Protein AF-A0A1Y1QAF4-F1 (afdb_monomer_lite)

Sequence (207 aa):
MPDVWELQYGLNPLDAADAAADKDGDGYSNQQEYMARSDPNDPASKPAPLRLGSNLGGISDWSTQRPFTNLFKQSRPWLTQCDNSRDSDCNGRWETNENAKLDLDADGWVKSLPAPAEPGYSIAGTVLDVPKNFPSGRYLLLYEGEGTLQYKLGAQKLSAESTAGRDVLDIDVNRGLIHIQITATDPNKSGNYLRNLRLIREADEAT

Organism: NCBI:txid525917

pLDDT: mean 89.1, std 8.11, range [54.69, 97.31]

Radius of gyration: 25.24 Å; chains: 1; bounding box: 73×37×46 Å

Structure (mmCIF, N/CA/C/O backbone):
data_AF-A0A1Y1QAF4-F1
#
_entry.id   AF-A0A1Y1QAF4-F1
#
loop_
_atom_site.group_PDB
_atom_site.id
_atom_site.type_symbol
_atom_site.label_atom_id
_atom_site.label_alt_id
_atom_site.label_comp_id
_atom_site.label_asym_id
_atom_site.label_entity_id
_atom_site.label_seq_id
_atom_site.pdbx_PDB_ins_code
_atom_site.Cartn_x
_atom_site.Cartn_y
_atom_site.Cartn_z
_atom_site.occupancy
_atom_site.B_iso_or_equiv
_atom_site.auth_seq_id
_atom_site.auth_comp_id
_atom_site.auth_asym_id
_atom_site.auth_atom_id
_atom_site.pdbx_PDB_model_num
ATOM 1 N N . MET A 1 1 ? 42.940 -11.038 -20.044 1.00 85.38 1 MET A N 1
ATOM 2 C CA . MET A 1 1 ? 42.778 -9.760 -19.306 1.00 85.38 1 MET A CA 1
ATOM 3 C C . MET A 1 1 ? 44.064 -8.966 -19.566 1.00 85.38 1 MET A C 1
ATOM 5 O O . MET A 1 1 ? 44.730 -9.324 -20.529 1.00 85.38 1 MET A O 1
ATOM 9 N N . PRO A 1 2 ? 44.413 -7.851 -18.899 1.00 89.50 2 PRO A N 1
ATOM 10 C CA . PRO A 1 2 ? 45.756 -7.289 -19.056 1.00 89.50 2 PRO A CA 1
ATOM 11 C C . PRO A 1 2 ? 46.797 -8.153 -18.341 1.00 89.50 2 PRO A C 1
ATOM 13 O O . PRO A 1 2 ? 46.583 -8.496 -17.179 1.00 89.50 2 PRO A O 1
ATOM 16 N N . ASP A 1 3 ? 47.958 -8.366 -18.959 1.00 89.06 3 ASP A N 1
ATOM 17 C CA . ASP A 1 3 ? 49.062 -9.155 -18.389 1.00 89.06 3 ASP A CA 1
ATOM 18 C C . ASP A 1 3 ? 49.447 -8.697 -16.975 1.00 89.06 3 ASP A C 1
ATOM 20 O O . ASP A 1 3 ? 49.771 -9.498 -16.104 1.00 89.06 3 ASP A O 1
ATOM 24 N N . VAL A 1 4 ? 49.393 -7.386 -16.720 1.00 91.50 4 VAL A N 1
ATOM 25 C CA . VAL A 1 4 ? 49.731 -6.798 -15.414 1.00 91.50 4 VAL A CA 1
ATOM 26 C C . VAL A 1 4 ? 48.753 -7.246 -14.325 1.00 91.50 4 VAL A C 1
ATOM 28 O O . VAL A 1 4 ? 49.164 -7.489 -13.194 1.00 91.50 4 VAL A O 1
ATOM 31 N N . TRP A 1 5 ? 47.470 -7.373 -14.669 1.00 88.88 5 TRP A N 1
ATOM 32 C CA . TRP A 1 5 ? 46.447 -7.898 -13.767 1.00 88.88 5 TRP A CA 1
ATOM 33 C C . TRP A 1 5 ? 46.656 -9.393 -13.540 1.00 88.88 5 TRP A C 1
ATOM 35 O O . TRP A 1 5 ? 46.671 -9.851 -12.403 1.00 88.88 5 TRP A O 1
ATOM 45 N N . GLU A 1 6 ? 46.893 -10.144 -14.614 1.00 90.94 6 GLU A N 1
ATOM 46 C CA . GLU A 1 6 ? 47.125 -11.584 -14.523 1.00 90.94 6 GLU A CA 1
ATOM 47 C C . GLU A 1 6 ? 48.338 -11.901 -13.635 1.00 90.94 6 GLU A C 1
ATOM 49 O O . GLU A 1 6 ? 48.229 -12.696 -12.706 1.00 90.94 6 GLU A O 1
ATOM 54 N N . LEU A 1 7 ? 49.456 -11.187 -13.803 1.00 91.19 7 LEU A N 1
ATOM 55 C CA . LEU A 1 7 ? 50.636 -11.329 -12.943 1.00 91.19 7 LEU A CA 1
ATOM 56 C C . LEU A 1 7 ? 50.376 -10.930 -11.485 1.00 91.19 7 LEU A C 1
ATOM 58 O O . LEU A 1 7 ? 50.886 -11.588 -10.578 1.00 91.19 7 LEU A O 1
ATOM 62 N N . GLN A 1 8 ? 49.597 -9.871 -11.245 1.00 91.62 8 GLN A N 1
ATOM 63 C CA . GLN A 1 8 ? 49.281 -9.401 -9.893 1.00 91.62 8 GLN A CA 1
ATOM 64 C C . GLN A 1 8 ? 48.517 -10.456 -9.085 1.00 91.62 8 GLN A C 1
ATOM 66 O O . GLN A 1 8 ? 48.789 -10.626 -7.897 1.00 91.62 8 GLN A O 1
ATOM 71 N N . TYR A 1 9 ? 47.597 -11.174 -9.728 1.00 90.25 9 TYR A N 1
ATOM 72 C CA . TYR A 1 9 ? 46.753 -12.171 -9.073 1.00 90.25 9 TYR A CA 1
ATOM 73 C C . TYR A 1 9 ? 47.224 -13.612 -9.300 1.00 90.25 9 TYR A C 1
ATOM 75 O O . TYR A 1 9 ? 46.538 -14.553 -8.906 1.00 90.25 9 TYR A O 1
ATOM 83 N N . GLY A 1 10 ? 48.409 -13.812 -9.884 1.00 90.12 10 GLY A N 1
ATOM 84 C CA . GLY A 1 10 ? 48.996 -15.136 -10.107 1.00 90.12 10 GLY A CA 1
ATOM 85 C C . GLY A 1 10 ? 48.227 -15.986 -11.124 1.00 90.12 10 GLY A C 1
ATOM 86 O O . GLY A 1 10 ? 48.121 -17.200 -10.949 1.00 90.12 10 GLY A O 1
ATOM 87 N N . LEU A 1 11 ? 47.623 -15.340 -12.116 1.00 91.06 11 LEU A N 1
ATOM 88 C CA . LEU A 1 11 ? 47.102 -15.925 -13.351 1.00 91.06 11 LEU A CA 1
ATOM 89 C C . LEU A 1 11 ? 48.229 -15.984 -14.401 1.00 91.06 11 LEU A C 1
ATOM 91 O O . LEU A 1 11 ? 49.325 -15.460 -14.182 1.00 91.06 11 LEU A O 1
ATOM 95 N N . ASN A 1 12 ? 47.993 -16.655 -15.523 1.00 90.19 12 ASN A N 1
ATOM 96 C CA . ASN A 1 12 ? 48.972 -16.882 -16.576 1.00 90.19 12 ASN A CA 1
ATOM 97 C C . ASN A 1 12 ? 48.685 -15.993 -17.804 1.00 90.19 12 ASN A C 1
ATOM 99 O O . ASN A 1 12 ? 47.823 -16.333 -18.610 1.00 90.19 12 ASN A O 1
ATOM 103 N N . PRO A 1 13 ? 49.488 -14.940 -18.055 1.00 89.75 13 PRO A N 1
ATOM 104 C CA . PRO A 1 13 ? 49.297 -14.064 -19.217 1.00 89.75 13 PRO A CA 1
ATOM 105 C C . PRO A 1 13 ? 49.418 -14.755 -20.582 1.00 89.75 13 PRO A C 1
ATOM 107 O O . PRO A 1 13 ? 49.021 -14.207 -21.608 1.00 89.75 13 PRO A O 1
ATOM 110 N N . LEU 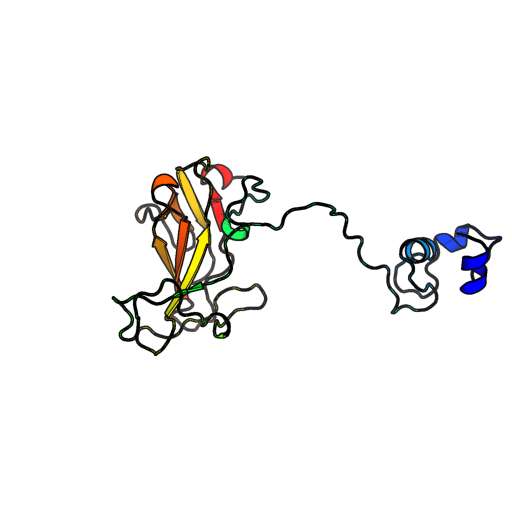A 1 14 ? 50.010 -15.954 -20.625 1.00 91.12 14 LEU A N 1
ATOM 111 C CA . LEU A 1 14 ? 50.147 -16.749 -21.846 1.00 91.12 14 LEU A CA 1
ATOM 112 C C . LEU A 1 14 ? 48.987 -17.732 -22.056 1.00 91.12 14 LEU A C 1
ATOM 114 O O . LEU A 1 14 ? 48.965 -18.418 -23.079 1.00 91.12 14 LEU A O 1
ATOM 118 N N . ASP A 1 15 ? 48.044 -17.819 -21.117 1.00 89.69 15 ASP A N 1
ATOM 119 C CA . ASP A 1 15 ? 46.900 -18.725 -21.178 1.00 89.69 15 ASP A CA 1
ATOM 120 C C . ASP A 1 15 ? 45.580 -17.965 -21.053 1.00 89.69 15 ASP A C 1
ATOM 122 O O . ASP A 1 15 ? 45.010 -17.826 -19.981 1.00 89.69 15 ASP A O 1
ATOM 126 N N . ALA A 1 16 ? 45.038 -17.542 -22.193 1.00 85.56 16 ALA A N 1
ATOM 127 C CA . ALA A 1 16 ? 43.769 -16.822 -22.233 1.00 85.56 16 ALA A CA 1
ATOM 128 C C . ALA A 1 16 ? 42.558 -17.629 -21.715 1.00 85.56 16 ALA A C 1
ATOM 130 O O . ALA A 1 16 ? 41.488 -17.044 -21.528 1.00 85.56 16 ALA A O 1
ATOM 131 N N . ALA A 1 17 ? 42.675 -18.952 -21.529 1.00 89.31 17 ALA A N 1
ATOM 132 C CA . ALA A 1 17 ? 41.584 -19.771 -21.007 1.00 89.31 17 ALA A CA 1
ATOM 133 C C . ALA A 1 17 ? 41.380 -19.577 -19.498 1.00 89.31 17 ALA A C 1
ATOM 135 O O . ALA A 1 17 ? 40.269 -19.789 -19.007 1.00 89.31 17 ALA A O 1
ATOM 136 N N . ASP A 1 18 ? 42.406 -19.125 -18.771 1.00 89.31 18 ASP A N 1
ATOM 137 C CA . ASP A 1 18 ? 42.306 -18.866 -17.336 1.00 89.31 18 ASP A CA 1
ATOM 138 C C . ASP A 1 18 ? 41.334 -17.720 -17.008 1.00 89.31 18 ASP A C 1
ATOM 140 O O . ASP A 1 18 ? 40.721 -17.718 -15.947 1.00 89.31 18 ASP A O 1
ATOM 144 N N . ALA A 1 19 ? 41.066 -16.821 -17.957 1.00 89.75 19 ALA A N 1
ATOM 145 C CA . ALA A 1 19 ? 40.061 -15.770 -17.851 1.00 89.75 19 ALA A CA 1
ATOM 146 C C . ALA A 1 19 ? 38.648 -16.315 -17.576 1.00 89.75 19 ALA A C 1
ATOM 148 O O . ALA A 1 19 ? 37.829 -15.656 -16.926 1.00 89.75 19 ALA A O 1
ATOM 149 N N . ALA A 1 20 ? 38.360 -17.516 -18.081 1.00 93.19 20 ALA A N 1
ATOM 150 C CA . ALA A 1 20 ? 37.096 -18.212 -17.876 1.00 93.19 20 ALA A CA 1
ATOM 151 C C . ALA A 1 20 ? 37.116 -19.148 -16.655 1.00 93.19 20 ALA A C 1
ATOM 153 O O . ALA A 1 20 ? 36.065 -19.674 -16.293 1.00 93.19 20 ALA A O 1
ATOM 154 N N . ALA A 1 21 ? 38.279 -19.367 -16.035 1.00 93.88 21 ALA A N 1
ATOM 155 C CA . ALA A 1 21 ? 38.384 -20.148 -14.813 1.00 93.88 21 ALA A CA 1
ATOM 156 C C . ALA A 1 21 ? 37.884 -19.346 -13.605 1.00 93.88 21 ALA A C 1
ATOM 158 O O . ALA A 1 21 ? 37.962 -18.118 -13.584 1.00 93.88 21 ALA A O 1
ATOM 159 N N . ASP A 1 22 ? 37.390 -20.077 -12.615 1.00 93.25 22 ASP A N 1
ATOM 160 C CA . ASP A 1 22 ? 37.039 -19.594 -11.283 1.00 93.25 22 ASP A CA 1
ATOM 161 C C . ASP A 1 22 ? 38.163 -20.049 -10.348 1.00 93.25 22 ASP A C 1
ATOM 163 O O . ASP A 1 22 ? 38.345 -21.251 -10.118 1.00 93.25 22 ASP A O 1
ATOM 167 N N . LYS A 1 23 ? 39.020 -19.108 -9.951 1.00 92.25 23 LYS A N 1
ATOM 168 C CA . LYS A 1 23 ? 40.276 -19.431 -9.275 1.00 92.25 23 LYS A CA 1
ATOM 169 C C . LYS A 1 23 ? 40.083 -19.698 -7.787 1.00 92.25 23 LYS A C 1
ATOM 171 O O . LYS A 1 23 ? 40.746 -20.590 -7.250 1.00 92.25 23 LYS A O 1
ATOM 176 N N . ASP A 1 24 ? 39.226 -18.934 -7.128 1.00 93.25 24 ASP A N 1
ATOM 177 C CA . ASP A 1 24 ? 38.975 -19.029 -5.693 1.00 93.25 24 ASP A CA 1
ATOM 178 C C . ASP A 1 24 ? 37.720 -19.854 -5.348 1.00 93.25 24 ASP A C 1
ATOM 180 O O . ASP A 1 24 ? 37.506 -20.199 -4.181 1.00 93.25 24 ASP A O 1
ATOM 184 N N . GLY A 1 25 ? 36.964 -20.280 -6.364 1.00 93.31 25 GLY A N 1
ATOM 185 C CA . GLY A 1 25 ? 35.838 -21.198 -6.253 1.00 93.31 25 GLY A CA 1
ATOM 186 C C . GLY A 1 25 ? 34.552 -20.525 -5.782 1.00 93.31 25 GLY A C 1
ATOM 187 O O . GLY A 1 25 ? 33.692 -21.199 -5.202 1.00 93.31 25 GLY A O 1
ATOM 188 N N . ASP A 1 26 ? 34.428 -19.210 -5.952 1.00 90.94 26 ASP A N 1
ATOM 189 C CA . ASP A 1 26 ? 33.303 -18.427 -5.450 1.00 90.94 26 ASP A CA 1
ATOM 190 C C . ASP A 1 26 ? 32.110 -18.345 -6.425 1.00 90.94 26 ASP A C 1
ATOM 192 O O . ASP A 1 26 ? 31.027 -17.863 -6.049 1.00 90.94 26 ASP A O 1
ATOM 196 N N . GLY A 1 27 ? 32.286 -18.898 -7.630 1.00 92.25 27 GLY A N 1
ATOM 197 C CA . GLY A 1 27 ? 31.310 -18.975 -8.708 1.00 92.25 27 GLY A CA 1
ATOM 198 C C . GLY A 1 27 ? 31.456 -17.902 -9.791 1.00 92.25 27 GLY A C 1
ATOM 199 O O . GLY A 1 27 ? 30.641 -17.907 -10.722 1.00 92.25 27 GLY A O 1
ATOM 200 N N . TYR A 1 28 ? 32.438 -17.001 -9.701 1.00 92.25 28 TYR A N 1
ATOM 201 C CA . TYR A 1 28 ? 32.732 -15.988 -10.716 1.00 92.25 28 TYR A CA 1
ATOM 202 C C . TYR A 1 28 ? 34.026 -16.309 -11.471 1.00 92.25 28 TYR A C 1
ATOM 204 O O . TYR A 1 28 ? 34.966 -16.884 -10.941 1.00 92.25 28 TYR A O 1
ATOM 212 N N . SER A 1 29 ? 34.073 -15.968 -12.760 1.00 94.06 29 SER A N 1
ATOM 213 C CA . SER A 1 29 ? 35.298 -16.152 -13.539 1.00 94.06 29 SER A CA 1
ATOM 214 C C . SER A 1 29 ? 36.272 -14.994 -13.319 1.00 94.06 29 SER A C 1
ATOM 216 O O . SER A 1 29 ? 35.848 -13.841 -13.192 1.00 94.06 29 SER A O 1
ATOM 218 N N . ASN A 1 30 ? 37.573 -15.260 -13.442 1.00 92.31 30 ASN A N 1
ATOM 219 C CA . ASN A 1 30 ? 38.636 -14.254 -13.318 1.00 92.31 30 ASN A CA 1
ATOM 220 C C . ASN A 1 30 ? 38.382 -13.002 -14.191 1.00 92.31 30 ASN A C 1
ATOM 222 O O . ASN A 1 30 ? 38.694 -11.869 -13.814 1.00 92.31 30 ASN A O 1
ATOM 226 N N . GLN A 1 31 ? 37.773 -13.181 -15.371 1.00 91.75 31 GLN A N 1
ATOM 227 C CA . GLN A 1 31 ? 37.365 -12.085 -16.253 1.00 91.75 31 GLN A CA 1
ATOM 228 C C . GLN A 1 31 ? 36.228 -11.229 -15.677 1.00 91.75 31 GLN A C 1
ATOM 230 O O . GLN A 1 31 ? 36.262 -10.004 -15.823 1.00 91.75 31 GLN A O 1
ATOM 235 N N . GLN A 1 32 ? 35.210 -11.847 -15.075 1.00 90.69 32 GLN A N 1
ATOM 236 C CA . GLN A 1 32 ? 34.096 -11.128 -14.451 1.00 90.69 32 GLN A CA 1
ATOM 237 C C . GLN A 1 32 ? 34.598 -10.279 -13.283 1.00 90.69 32 GLN A C 1
ATOM 239 O O . GLN A 1 32 ? 34.195 -9.123 -13.137 1.00 90.69 32 GLN A O 1
ATOM 244 N N . GLU A 1 33 ? 35.539 -10.817 -12.521 1.00 91.50 33 GLU A N 1
ATOM 245 C CA . GLU A 1 33 ? 36.181 -10.135 -11.406 1.00 91.50 33 GLU A CA 1
ATOM 246 C C . GLU A 1 33 ? 37.086 -8.989 -11.853 1.00 91.50 33 GLU A C 1
ATOM 248 O O . GLU A 1 33 ? 36.990 -7.882 -11.320 1.00 91.50 33 GLU A O 1
ATOM 253 N N . TYR A 1 34 ? 37.859 -9.179 -12.928 1.00 90.25 34 TYR A N 1
ATOM 254 C CA . TYR A 1 34 ? 38.606 -8.093 -13.567 1.00 90.25 34 TYR A CA 1
ATOM 255 C C . TYR A 1 34 ? 37.685 -6.937 -13.998 1.00 90.25 34 TYR A C 1
ATOM 257 O O . TYR A 1 34 ? 37.982 -5.765 -13.751 1.00 90.25 34 TYR A O 1
ATOM 265 N N . MET A 1 35 ? 36.543 -7.250 -14.623 1.00 88.75 35 MET A N 1
ATOM 266 C CA . MET A 1 35 ? 35.561 -6.240 -15.041 1.00 88.75 35 MET A CA 1
ATOM 267 C C . MET A 1 35 ? 34.916 -5.523 -13.847 1.00 88.75 35 MET A C 1
ATOM 269 O O . MET A 1 35 ? 34.610 -4.332 -13.943 1.00 88.75 35 MET A O 1
ATOM 273 N N . ALA A 1 36 ? 34.722 -6.230 -12.733 1.00 87.12 36 ALA A N 1
ATOM 274 C CA . ALA A 1 36 ? 34.102 -5.710 -11.520 1.00 87.12 36 ALA A CA 1
ATOM 275 C C . ALA A 1 36 ? 35.092 -5.093 -10.516 1.00 87.12 36 ALA A C 1
ATOM 277 O O . ALA A 1 36 ? 34.651 -4.483 -9.541 1.00 87.12 36 ALA A O 1
ATOM 278 N N . ARG A 1 37 ? 36.405 -5.194 -10.774 1.00 87.94 37 ARG A N 1
ATOM 279 C CA . ARG A 1 37 ? 37.495 -4.812 -9.858 1.00 87.94 37 ARG A CA 1
ATOM 280 C C . ARG A 1 37 ? 37.425 -5.542 -8.509 1.00 87.94 37 ARG A C 1
ATOM 282 O O . ARG A 1 37 ? 37.699 -4.928 -7.477 1.00 87.94 37 ARG A O 1
ATOM 289 N N . SER A 1 38 ? 37.038 -6.814 -8.531 1.00 89.31 38 SER A N 1
ATOM 290 C CA . SER A 1 38 ? 37.108 -7.715 -7.376 1.00 89.31 38 SER A CA 1
ATOM 291 C C . SER A 1 38 ? 38.387 -8.566 -7.411 1.00 89.31 38 SER A C 1
ATOM 293 O O . SER A 1 38 ? 39.192 -8.416 -8.334 1.00 89.31 38 SER A O 1
ATOM 295 N N . ASP A 1 39 ? 38.639 -9.350 -6.359 1.00 92.38 39 ASP A N 1
ATOM 296 C CA . ASP A 1 39 ? 39.906 -10.068 -6.156 1.00 92.38 39 ASP A CA 1
ATOM 297 C C . ASP A 1 39 ? 39.747 -11.566 -6.469 1.00 92.38 39 ASP A C 1
ATOM 299 O O . ASP A 1 39 ? 39.205 -12.264 -5.618 1.00 92.38 39 ASP A O 1
ATOM 303 N N . PRO A 1 40 ? 40.304 -12.071 -7.590 1.00 93.06 40 PRO A N 1
ATOM 304 C CA . PRO A 1 40 ? 40.189 -13.477 -8.005 1.00 93.06 40 PRO A CA 1
ATOM 305 C C . PRO A 1 40 ? 40.940 -14.491 -7.129 1.00 93.06 40 PRO A C 1
ATOM 307 O O . PRO A 1 40 ? 41.078 -15.660 -7.491 1.00 93.06 40 PRO A O 1
ATOM 310 N N . ASN A 1 41 ? 41.534 -14.060 -6.015 1.00 94.19 41 ASN A N 1
ATOM 311 C CA . ASN A 1 41 ? 42.122 -14.947 -5.012 1.00 94.19 41 ASN A CA 1
ATOM 312 C C . ASN A 1 41 ? 41.347 -14.942 -3.684 1.00 94.19 41 ASN A C 1
ATOM 314 O O . ASN A 1 41 ? 41.780 -15.624 -2.749 1.00 94.19 41 ASN A O 1
ATOM 318 N N . ASP A 1 42 ? 40.272 -14.161 -3.560 1.00 94.19 42 ASP A N 1
ATOM 319 C CA . ASP A 1 42 ? 39.509 -14.021 -2.323 1.00 94.19 42 ASP A CA 1
ATOM 320 C C . ASP A 1 42 ? 38.019 -14.316 -2.556 1.00 94.19 42 ASP A C 1
ATOM 322 O O . ASP A 1 42 ? 37.287 -13.425 -2.990 1.00 94.19 42 ASP A O 1
ATOM 326 N N . PRO A 1 43 ? 37.510 -15.482 -2.109 1.00 92.25 43 PRO A N 1
ATOM 327 C CA . PRO A 1 43 ? 36.123 -15.877 -2.350 1.00 92.25 43 PRO A CA 1
ATOM 328 C C . PRO A 1 43 ? 35.091 -15.016 -1.596 1.00 92.25 43 PRO A C 1
ATOM 330 O O . PRO A 1 43 ? 33.876 -15.215 -1.723 1.00 92.25 43 PRO A O 1
ATOM 333 N N . ALA A 1 44 ? 35.538 -14.080 -0.746 1.00 92.50 44 ALA A N 1
ATOM 334 C CA . ALA A 1 44 ? 34.695 -13.048 -0.147 1.00 92.50 44 ALA A CA 1
ATOM 335 C C . ALA A 1 44 ? 34.588 -11.772 -1.010 1.00 92.50 44 ALA A C 1
ATOM 337 O O . ALA A 1 44 ? 33.653 -10.985 -0.822 1.00 92.50 44 ALA A O 1
ATOM 338 N N . SER A 1 45 ? 35.508 -11.563 -1.952 1.00 91.12 45 SER A N 1
ATOM 339 C CA . SER A 1 45 ? 35.603 -10.405 -2.840 1.00 91.12 45 SER A CA 1
ATOM 340 C C . SER A 1 45 ? 34.824 -10.645 -4.130 1.00 91.12 45 SER A C 1
ATOM 342 O O . SER A 1 45 ? 35.372 -10.964 -5.174 1.00 91.12 45 SER A O 1
ATOM 344 N N . LYS A 1 46 ? 33.505 -10.456 -4.071 1.00 89.00 46 LYS A N 1
ATOM 345 C CA . LYS A 1 46 ? 32.612 -10.785 -5.194 1.00 89.00 46 LYS A CA 1
ATOM 346 C C . LYS A 1 46 ? 32.357 -9.588 -6.105 1.00 89.00 46 LYS A C 1
ATOM 348 O O . LYS A 1 46 ? 32.207 -8.467 -5.599 1.00 89.00 46 LYS A O 1
ATOM 353 N N . PRO A 1 47 ? 32.174 -9.796 -7.422 1.00 86.31 47 PRO A N 1
ATOM 354 C CA . PRO A 1 47 ? 31.642 -8.779 -8.315 1.00 86.31 47 PRO A CA 1
ATOM 355 C C . PRO A 1 47 ? 30.362 -8.151 -7.754 1.00 86.31 47 PRO A C 1
ATOM 357 O O . PRO A 1 47 ? 29.351 -8.826 -7.542 1.00 86.31 47 PRO A O 1
ATOM 360 N N . ALA A 1 48 ? 30.377 -6.836 -7.524 1.00 80.25 48 ALA A N 1
ATOM 361 C CA . ALA A 1 48 ? 29.167 -6.132 -7.122 1.00 80.25 48 ALA A CA 1
ATOM 362 C C . ALA A 1 48 ? 28.098 -6.286 -8.223 1.00 80.25 48 ALA A C 1
ATOM 364 O O . ALA A 1 48 ? 28.414 -6.134 -9.408 1.00 80.25 48 ALA A O 1
ATOM 365 N N . PRO A 1 49 ? 26.824 -6.548 -7.874 1.00 72.81 49 PRO A N 1
ATOM 366 C CA . PRO A 1 49 ? 25.772 -6.693 -8.868 1.00 72.81 49 PRO A CA 1
ATOM 367 C C . PRO A 1 49 ? 25.685 -5.428 -9.726 1.00 72.81 49 PRO A C 1
ATOM 369 O O . PRO A 1 49 ? 25.514 -4.320 -9.205 1.00 72.81 49 PRO A O 1
ATOM 372 N N . LEU A 1 50 ? 25.806 -5.597 -11.046 1.00 64.12 50 LEU A N 1
ATOM 373 C CA . LEU A 1 50 ? 25.695 -4.507 -12.011 1.00 64.12 50 LEU A CA 1
ATOM 374 C C . LEU A 1 50 ? 24.323 -3.843 -11.868 1.00 64.12 50 LEU A C 1
ATOM 376 O O . LEU A 1 50 ? 23.291 -4.397 -12.246 1.00 64.12 50 LEU A O 1
ATOM 380 N N . ARG A 1 51 ? 24.307 -2.620 -11.337 1.00 62.09 51 ARG A N 1
ATOM 381 C CA . ARG A 1 51 ? 23.107 -1.782 -11.296 1.00 62.09 51 ARG A CA 1
ATOM 382 C C . ARG A 1 51 ? 22.931 -1.134 -12.671 1.00 62.09 51 ARG A C 1
ATOM 384 O O . ARG A 1 51 ? 23.367 -0.010 -12.896 1.00 62.09 51 ARG A O 1
ATOM 391 N N . LEU A 1 52 ? 22.326 -1.864 -13.609 1.00 62.19 52 LEU A N 1
ATOM 392 C CA . LEU A 1 52 ? 21.999 -1.388 -14.962 1.00 62.19 52 LEU A CA 1
ATOM 393 C C . LEU A 1 52 ? 20.769 -0.463 -14.940 1.00 62.19 52 LEU A C 1
ATOM 395 O O . LEU A 1 52 ? 19.712 -0.780 -15.477 1.00 62.19 52 LEU A O 1
ATOM 399 N N . GLY A 1 53 ? 20.903 0.688 -14.287 1.00 63.41 53 GLY A N 1
ATOM 400 C CA . GLY A 1 53 ? 19.887 1.733 -14.267 1.00 63.41 53 GLY A CA 1
ATOM 401 C C . GLY A 1 53 ? 20.545 3.089 -14.072 1.00 63.41 53 GLY A C 1
ATOM 402 O O . GLY A 1 53 ? 20.965 3.422 -12.968 1.00 63.41 53 GLY A O 1
ATOM 403 N N . SER A 1 54 ? 20.644 3.876 -15.139 1.00 66.50 54 SER A N 1
ATOM 404 C CA . SER A 1 54 ? 21.057 5.277 -15.073 1.00 66.50 54 SER A CA 1
ATOM 405 C C . SER A 1 54 ? 19.853 6.165 -15.385 1.00 66.50 54 SER A C 1
ATOM 407 O O . SER A 1 54 ? 19.038 5.839 -16.243 1.00 66.50 54 SER A O 1
ATOM 409 N N . ASN A 1 55 ? 19.714 7.277 -14.658 1.00 59.84 55 ASN A N 1
ATOM 410 C CA . ASN A 1 55 ? 18.637 8.261 -14.854 1.00 59.84 55 ASN A CA 1
ATOM 411 C C . ASN A 1 55 ? 17.192 7.747 -14.623 1.00 59.84 55 ASN A C 1
ATOM 413 O O . ASN A 1 55 ? 16.237 8.396 -15.034 1.00 59.84 55 ASN A O 1
ATOM 417 N N . LEU A 1 56 ? 16.996 6.620 -13.932 1.00 67.25 56 LEU A N 1
ATOM 418 C CA . LEU A 1 56 ? 15.655 6.216 -13.500 1.00 67.25 56 LEU A CA 1
ATOM 419 C C . LEU A 1 56 ? 15.188 7.121 -12.351 1.00 67.25 56 LEU A C 1
ATOM 421 O O . LEU A 1 56 ? 15.880 7.262 -11.342 1.00 67.25 56 LEU A O 1
ATOM 425 N N . GLY A 1 57 ? 14.012 7.732 -12.505 1.00 64.88 57 GLY A N 1
ATOM 426 C CA . GLY A 1 57 ? 13.327 8.392 -11.397 1.00 64.88 57 GLY A CA 1
ATOM 427 C C . GLY A 1 57 ? 12.880 7.365 -10.357 1.00 64.88 57 GLY A C 1
ATOM 428 O O . GLY A 1 57 ? 12.560 6.225 -10.699 1.00 64.88 57 GLY A O 1
ATOM 429 N N . GLY A 1 58 ? 12.848 7.760 -9.083 1.00 68.69 58 GLY A N 1
ATOM 430 C CA . GLY A 1 58 ? 12.220 6.938 -8.051 1.00 68.69 58 GLY A CA 1
ATOM 431 C C . GLY A 1 58 ? 10.749 6.688 -8.387 1.00 68.69 58 GLY A C 1
ATOM 432 O O . GLY A 1 58 ? 10.080 7.540 -8.974 1.00 68.69 58 GLY A O 1
ATOM 433 N N . ILE A 1 59 ? 10.230 5.523 -8.004 1.00 76.81 59 ILE A N 1
ATOM 434 C CA . ILE A 1 59 ? 8.792 5.273 -8.079 1.00 76.81 59 ILE A CA 1
ATOM 435 C C . ILE A 1 59 ? 8.120 6.248 -7.111 1.00 76.81 59 ILE A C 1
ATOM 437 O O . ILE A 1 59 ? 8.452 6.290 -5.930 1.00 76.81 59 ILE A O 1
ATOM 441 N N . SER A 1 60 ? 7.227 7.078 -7.633 1.00 79.19 60 SER A N 1
ATOM 442 C CA . SER A 1 60 ? 6.471 8.062 -6.862 1.00 79.19 60 SER A CA 1
ATOM 443 C C . SER A 1 60 ? 5.008 7.979 -7.258 1.00 79.19 60 SER A C 1
ATOM 445 O O . SER A 1 60 ? 4.693 7.714 -8.419 1.00 79.19 60 SER A O 1
ATOM 447 N N . ASP A 1 61 ? 4.129 8.237 -6.301 1.00 74.50 61 ASP A N 1
ATOM 448 C CA . ASP A 1 61 ? 2.677 8.157 -6.456 1.00 74.50 61 ASP A CA 1
ATOM 449 C C . ASP A 1 61 ? 2.116 9.127 -7.507 1.00 74.50 61 ASP A C 1
ATOM 451 O O . ASP A 1 61 ? 1.147 8.807 -8.193 1.00 74.50 61 ASP A O 1
ATOM 455 N N . TRP A 1 62 ? 2.766 10.277 -7.681 1.00 74.06 62 TRP A N 1
ATOM 456 C CA . TRP A 1 62 ? 2.417 11.291 -8.681 1.00 74.06 62 TRP A CA 1
ATOM 457 C C . TRP A 1 62 ? 2.998 11.027 -10.079 1.00 74.06 62 TRP A C 1
ATOM 459 O O . TRP A 1 62 ? 2.750 11.796 -11.014 1.00 74.06 62 TRP A O 1
ATOM 469 N N . SER A 1 63 ? 3.770 9.950 -10.261 1.00 79.31 63 SER A N 1
ATOM 470 C CA . SER A 1 63 ? 4.404 9.643 -11.545 1.00 79.31 63 SER A CA 1
ATOM 471 C C . SER A 1 63 ? 3.399 9.147 -12.589 1.00 79.31 63 SER A C 1
ATOM 473 O O . SER A 1 63 ? 2.528 8.317 -12.332 1.00 79.31 63 SER A O 1
ATOM 475 N N . THR A 1 64 ? 3.563 9.602 -13.832 1.00 76.94 64 THR A N 1
ATOM 476 C CA . THR A 1 64 ? 2.769 9.135 -14.980 1.00 76.94 64 THR A CA 1
ATOM 477 C C . THR A 1 64 ? 3.307 7.846 -15.605 1.00 76.94 64 THR A C 1
ATOM 479 O O . THR A 1 64 ? 2.608 7.236 -16.412 1.00 76.94 64 THR A O 1
ATOM 482 N N . GLN A 1 65 ? 4.521 7.415 -15.240 1.00 72.38 65 GLN A N 1
ATOM 483 C CA . GLN A 1 65 ? 5.278 6.361 -15.934 1.00 72.38 65 GLN A CA 1
ATOM 484 C C . GLN A 1 65 ? 4.794 4.929 -15.638 1.00 72.38 65 GLN A C 1
ATOM 486 O O . GLN A 1 65 ? 5.244 4.002 -16.301 1.00 72.38 65 GLN A O 1
ATOM 491 N N . ARG A 1 66 ? 3.877 4.752 -14.671 1.00 74.81 66 ARG A N 1
ATOM 492 C CA . ARG A 1 66 ? 3.147 3.511 -14.316 1.00 74.81 66 ARG A CA 1
ATOM 493 C C . ARG A 1 66 ? 3.838 2.195 -14.712 1.00 74.81 66 ARG A C 1
ATOM 495 O O . ARG A 1 66 ? 3.319 1.453 -15.545 1.00 74.81 66 ARG A O 1
ATOM 502 N N . PRO A 1 67 ? 4.968 1.858 -14.083 1.00 77.12 67 PRO A N 1
ATOM 503 C CA . PRO A 1 67 ? 5.714 0.654 -14.439 1.00 77.12 67 PRO A CA 1
ATOM 504 C C . PRO A 1 67 ? 5.052 -0.650 -13.958 1.00 77.12 67 PRO A C 1
ATOM 506 O O . PRO A 1 67 ? 5.532 -1.730 -14.289 1.00 77.12 67 PRO A O 1
ATOM 509 N N . PHE A 1 68 ? 3.972 -0.579 -13.168 1.00 84.31 68 PHE A N 1
ATOM 510 C CA . PHE A 1 68 ? 3.333 -1.745 -12.555 1.00 84.31 68 PHE A CA 1
ATOM 511 C C . PHE A 1 68 ? 1.834 -1.799 -12.829 1.00 84.31 68 PHE A C 1
ATOM 513 O O . PHE A 1 68 ? 1.139 -0.794 -12.667 1.00 84.31 68 PHE A O 1
ATOM 520 N N . THR A 1 69 ? 1.332 -3.006 -13.101 1.00 86.75 69 THR A N 1
ATOM 521 C CA . THR A 1 69 ? -0.104 -3.325 -13.048 1.00 86.75 69 THR A CA 1
ATOM 522 C C . THR A 1 69 ? -0.642 -3.167 -11.627 1.00 86.75 69 THR A C 1
ATOM 524 O O . THR A 1 69 ? -1.714 -2.604 -11.432 1.00 86.75 69 THR A O 1
ATOM 527 N N . ASN A 1 70 ? 0.135 -3.595 -10.618 1.00 90.44 70 ASN A N 1
ATOM 528 C CA . ASN A 1 70 ? -0.173 -3.313 -9.217 1.00 90.44 70 ASN A CA 1
ATOM 529 C C . ASN A 1 70 ? 0.207 -1.869 -8.867 1.00 90.44 70 ASN A C 1
ATOM 531 O O . ASN A 1 70 ? 1.362 -1.572 -8.549 1.00 90.44 70 ASN A O 1
ATOM 535 N N . LEU A 1 71 ? -0.788 -0.991 -8.867 1.00 90.19 71 LEU A N 1
ATOM 536 C CA . LEU A 1 71 ? -0.645 0.418 -8.526 1.00 90.19 71 LEU A CA 1
ATOM 537 C C . LEU A 1 71 ? -0.300 0.644 -7.055 1.00 90.19 71 LEU A C 1
ATOM 539 O O . LEU A 1 71 ? 0.314 1.657 -6.738 1.00 90.19 71 LEU A O 1
ATOM 543 N N . PHE A 1 72 ? -0.611 -0.305 -6.170 1.00 91.31 72 PHE A N 1
ATOM 544 C CA . PHE A 1 72 ? -0.270 -0.203 -4.751 1.00 91.31 72 PHE A CA 1
ATOM 545 C C . PHE A 1 72 ? 1.246 -0.087 -4.537 1.00 91.31 72 PHE A C 1
ATOM 547 O O . PHE A 1 72 ? 1.689 0.592 -3.627 1.00 91.31 72 PHE A O 1
ATOM 554 N N . LYS A 1 73 ? 2.070 -0.638 -5.440 1.00 88.69 73 LYS A N 1
ATOM 555 C CA . LYS A 1 73 ? 3.537 -0.482 -5.383 1.00 88.69 73 LYS A CA 1
ATOM 556 C C . LYS A 1 73 ? 4.025 0.960 -5.567 1.00 88.69 73 LYS A C 1
ATOM 558 O O . LYS A 1 73 ? 5.205 1.224 -5.369 1.00 88.69 73 LYS A O 1
ATOM 563 N N . GLN A 1 74 ? 3.152 1.865 -6.005 1.00 88.81 74 GLN A N 1
ATOM 564 C CA . GLN A 1 74 ? 3.452 3.287 -6.176 1.00 88.81 74 GLN A CA 1
ATOM 565 C C . GLN A 1 74 ? 2.953 4.126 -4.998 1.00 88.81 74 GLN A C 1
ATOM 567 O O . GLN A 1 74 ? 3.184 5.330 -4.989 1.00 88.81 74 GLN A O 1
ATOM 572 N N . SER A 1 75 ? 2.252 3.529 -4.030 1.00 91.44 75 SER A N 1
ATOM 573 C CA . SER A 1 75 ? 1.721 4.269 -2.894 1.00 91.44 75 SER A CA 1
ATOM 574 C C . SER A 1 75 ? 2.831 4.794 -1.996 1.00 91.44 75 SER A C 1
ATOM 576 O O . SER A 1 75 ? 3.938 4.253 -1.940 1.00 91.44 75 SER A O 1
ATOM 578 N N . ARG A 1 76 ? 2.516 5.849 -1.245 1.00 92.25 76 ARG A N 1
ATOM 579 C CA . ARG A 1 76 ? 3.420 6.342 -0.205 1.00 92.25 76 ARG A CA 1
ATOM 580 C C . ARG A 1 76 ? 3.614 5.293 0.901 1.00 92.25 76 ARG A C 1
ATOM 582 O O . ARG A 1 76 ? 2.772 4.401 1.057 1.00 92.25 76 ARG A O 1
ATOM 589 N N . PRO A 1 77 ? 4.692 5.403 1.698 1.00 92.44 77 PRO A N 1
ATOM 590 C CA . PRO A 1 77 ? 4.820 4.644 2.936 1.00 92.44 77 PRO A CA 1
ATOM 591 C C . PRO A 1 77 ? 3.604 4.830 3.849 1.00 92.44 77 PRO A C 1
ATOM 593 O O . PRO A 1 77 ? 2.859 5.805 3.722 1.00 92.44 77 PRO A O 1
ATOM 596 N N . TRP A 1 78 ? 3.422 3.900 4.784 1.00 95.62 78 TRP A N 1
ATOM 597 C CA . TRP A 1 78 ? 2.350 3.982 5.769 1.00 95.62 78 TRP A CA 1
ATOM 598 C C . TRP A 1 78 ? 2.441 5.266 6.594 1.00 95.62 78 TRP A C 1
ATOM 600 O O . TRP A 1 78 ? 3.481 5.576 7.175 1.00 95.62 78 TRP A O 1
ATOM 610 N N . LEU A 1 79 ? 1.318 5.967 6.662 1.00 94.62 79 LEU A N 1
ATOM 611 C CA . LEU A 1 79 ? 1.047 7.118 7.505 1.00 94.62 79 LEU A CA 1
ATOM 612 C C . LEU A 1 79 ? 0.310 6.630 8.749 1.00 94.62 79 LEU A C 1
ATOM 614 O O . LEU A 1 79 ? -0.684 5.904 8.635 1.00 94.62 79 LEU A O 1
ATOM 618 N N . THR A 1 80 ? 0.747 7.046 9.933 1.00 94.62 80 THR A N 1
ATOM 619 C CA . THR A 1 80 ? -0.016 6.784 11.158 1.00 94.62 80 THR A CA 1
ATOM 620 C C . THR A 1 80 ? -1.110 7.824 11.313 1.00 94.62 80 THR A C 1
ATOM 622 O O . THR A 1 80 ? -0.855 9.027 11.275 1.00 94.62 80 THR A O 1
ATOM 625 N N . GLN A 1 81 ? -2.349 7.372 11.458 1.00 94.00 81 GLN A N 1
ATOM 626 C CA . GLN A 1 81 ? -3.522 8.235 11.517 1.00 94.00 81 GLN A CA 1
ATOM 627 C C . GLN A 1 81 ? -4.419 7.848 12.696 1.00 94.00 81 GLN A C 1
ATOM 629 O O . GLN A 1 81 ? -4.310 6.760 13.267 1.00 94.00 81 GLN A O 1
ATOM 634 N N . CYS A 1 82 ? -5.322 8.758 13.037 1.00 92.31 82 CYS A N 1
ATOM 635 C CA . CYS A 1 82 ? -6.382 8.563 14.016 1.00 92.31 82 CYS A CA 1
ATOM 636 C C . CYS A 1 82 ? -7.699 9.107 13.446 1.00 92.31 82 CYS A C 1
ATOM 638 O O . CYS A 1 82 ? -7.702 9.841 12.449 1.00 92.31 82 CYS A O 1
ATOM 640 N N . ASP A 1 83 ? -8.823 8.747 14.056 1.00 89.25 83 ASP A N 1
ATOM 641 C CA . ASP A 1 83 ? -10.146 9.231 13.668 1.00 89.25 83 ASP A CA 1
ATOM 642 C C . ASP A 1 83 ? -10.888 9.770 14.894 1.00 89.25 83 ASP A C 1
ATOM 644 O O . ASP A 1 83 ? -11.163 9.027 15.829 1.00 89.25 83 ASP A O 1
ATOM 648 N N . ASN A 1 84 ? -11.280 11.050 14.874 1.00 87.88 84 ASN A N 1
ATOM 649 C CA . ASN A 1 84 ? -11.998 11.707 15.979 1.00 87.88 84 ASN A CA 1
ATOM 650 C C . ASN A 1 84 ? -13.323 11.015 16.362 1.00 87.88 84 ASN A C 1
ATOM 652 O O . ASN A 1 84 ? -13.855 11.261 17.441 1.00 87.88 84 ASN A O 1
ATOM 656 N N . SER A 1 85 ? -13.898 10.197 15.474 1.00 86.06 85 SER A N 1
ATOM 657 C CA . SER A 1 85 ? -15.101 9.412 15.775 1.00 86.06 85 SER A CA 1
ATOM 658 C C . SER A 1 85 ? -14.813 8.117 16.542 1.00 86.06 85 SER A C 1
ATOM 660 O O . SER A 1 85 ? -15.735 7.530 17.109 1.00 86.06 85 SER A O 1
ATOM 662 N N . ARG A 1 86 ? -13.555 7.664 16.555 1.00 82.94 86 ARG A N 1
ATOM 663 C CA . ARG A 1 86 ? -13.111 6.384 17.129 1.00 82.94 86 ARG A CA 1
ATOM 664 C C . ARG A 1 86 ? -12.122 6.556 18.279 1.00 82.94 86 ARG A C 1
ATOM 666 O O . ARG A 1 86 ? -12.130 5.743 19.196 1.00 82.94 86 ARG A O 1
ATOM 673 N N . ASP A 1 87 ? -11.312 7.606 18.228 1.00 85.88 87 ASP A N 1
ATOM 674 C CA . ASP A 1 87 ? -10.186 7.851 19.119 1.00 85.88 87 ASP A CA 1
ATOM 675 C C . ASP A 1 87 ? -10.400 9.160 19.878 1.00 85.88 87 ASP A C 1
ATOM 677 O O . ASP A 1 87 ? -10.510 10.239 19.291 1.00 85.88 87 ASP A O 1
ATOM 681 N N . SER A 1 88 ? -10.462 9.066 21.205 1.00 83.12 88 SE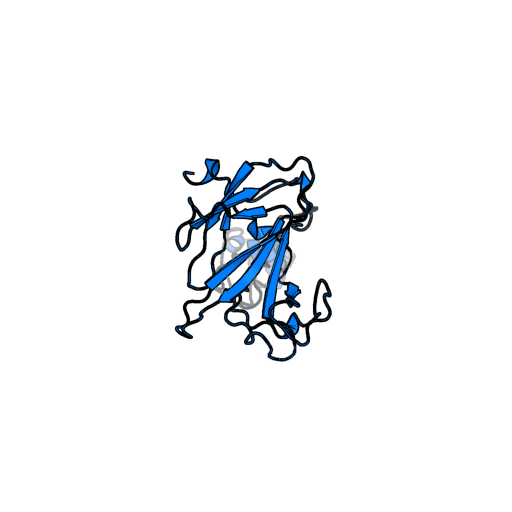R A N 1
ATOM 682 C CA . SER A 1 88 ? -10.740 10.211 22.079 1.00 83.12 88 SER A CA 1
ATOM 683 C C . SER A 1 88 ? -9.603 11.232 22.153 1.00 83.12 88 SER A C 1
ATOM 685 O O . SER A 1 88 ? -9.835 12.382 22.518 1.00 83.12 88 SER A O 1
ATOM 687 N N . ASP A 1 89 ? -8.376 10.812 21.860 1.00 83.44 89 ASP A N 1
ATOM 688 C CA . ASP A 1 89 ? -7.160 11.626 21.890 1.00 83.44 89 ASP A CA 1
ATOM 689 C C . ASP A 1 89 ? -6.768 12.168 20.505 1.00 83.44 89 ASP A C 1
ATOM 691 O O . ASP A 1 89 ? -5.812 12.942 20.384 1.00 83.44 89 ASP A O 1
ATOM 695 N N . CYS A 1 90 ? -7.521 11.807 19.461 1.00 87.31 90 CYS A N 1
ATOM 696 C CA . CYS A 1 90 ? -7.258 12.291 18.120 1.00 87.31 90 CYS A CA 1
ATOM 697 C C . CYS A 1 90 ? -7.478 13.803 18.032 1.00 87.31 90 CYS A C 1
ATOM 699 O O . CYS A 1 90 ? -8.453 14.372 18.523 1.00 87.31 90 CYS A O 1
ATOM 701 N N . ASN A 1 91 ? -6.536 14.476 17.379 1.00 84.81 91 ASN A N 1
ATOM 702 C CA . ASN A 1 91 ? -6.526 15.928 17.214 1.00 84.81 91 ASN A CA 1
ATOM 703 C C . ASN A 1 91 ? -6.863 16.355 15.774 1.00 84.81 91 ASN A C 1
ATOM 705 O O . ASN A 1 91 ? -6.576 17.488 15.383 1.00 84.81 91 ASN A O 1
ATOM 709 N N . GLY A 1 92 ? -7.431 15.445 14.974 1.00 83.88 92 GLY A N 1
ATOM 710 C CA . GLY A 1 92 ? -7.795 15.673 13.574 1.00 83.88 92 GLY A CA 1
ATOM 711 C C . GLY A 1 92 ? -6.623 15.940 12.625 1.00 83.88 92 GLY A C 1
ATOM 712 O O . GLY A 1 92 ? -6.847 16.414 11.510 1.00 83.88 92 GLY A O 1
ATOM 713 N N . ARG A 1 93 ? -5.374 15.685 13.037 1.00 88.31 93 ARG A N 1
ATOM 714 C CA . ARG A 1 93 ? -4.218 15.821 12.143 1.00 88.31 93 ARG A CA 1
ATOM 715 C C . ARG A 1 93 ? -4.251 14.758 11.052 1.00 88.31 93 ARG A C 1
ATOM 717 O O . ARG A 1 93 ? -4.687 13.634 11.271 1.00 88.31 93 ARG A O 1
ATOM 724 N N . TRP A 1 94 ? -3.715 15.122 9.887 1.00 89.44 94 TRP A N 1
ATOM 725 C CA . TRP A 1 94 ? -3.545 14.184 8.779 1.00 89.44 94 TRP A CA 1
ATOM 726 C C . TRP A 1 94 ? -2.647 13.000 9.153 1.00 89.44 94 TRP A C 1
ATOM 728 O O . TRP A 1 94 ? -2.893 11.886 8.708 1.00 89.44 94 TRP A O 1
ATOM 738 N N . GLU A 1 95 ? -1.628 13.236 9.976 1.00 92.12 95 GLU A N 1
ATOM 739 C CA . GLU A 1 95 ? -0.679 12.220 10.417 1.00 92.12 95 GLU A CA 1
ATOM 740 C C . GLU A 1 95 ? -0.281 12.471 11.876 1.00 92.12 95 GLU A C 1
ATOM 742 O O . GLU A 1 95 ? -0.056 13.620 12.283 1.00 92.12 95 GLU A O 1
ATOM 747 N N . THR A 1 96 ? -0.196 11.402 12.671 1.00 90.88 96 THR A N 1
ATOM 748 C CA . THR A 1 96 ? 0.220 11.466 14.081 1.00 90.88 96 THR A CA 1
ATOM 749 C C . THR A 1 96 ? 1.744 11.526 14.239 1.00 90.88 96 THR A C 1
ATOM 751 O O . THR A 1 96 ? 2.224 11.966 15.279 1.00 90.88 96 THR A O 1
ATOM 754 N N . ASN A 1 97 ? 2.499 11.219 13.174 1.00 90.69 97 ASN A N 1
ATOM 755 C CA . ASN A 1 97 ? 3.969 11.157 13.112 1.00 90.69 97 ASN A CA 1
ATOM 756 C C . ASN A 1 97 ? 4.564 10.083 14.035 1.00 90.69 97 ASN A C 1
ATOM 758 O O . ASN A 1 97 ? 5.605 10.271 14.663 1.00 90.69 97 ASN A O 1
ATOM 762 N N . GLU A 1 98 ? 3.886 8.944 14.124 1.00 90.31 98 GLU A N 1
ATOM 763 C CA . GLU A 1 98 ? 4.257 7.807 14.966 1.00 90.31 98 GLU A CA 1
ATOM 764 C C . GLU A 1 98 ? 4.665 6.592 14.129 1.00 90.31 98 GLU A C 1
ATOM 766 O O . GLU A 1 98 ? 4.636 5.463 14.606 1.00 90.31 98 GLU A O 1
ATOM 771 N N . ASN A 1 99 ? 5.077 6.811 12.880 1.00 89.31 99 ASN A N 1
ATOM 772 C CA . ASN A 1 99 ? 5.384 5.772 11.893 1.00 89.31 99 ASN A CA 1
ATOM 773 C C . ASN A 1 99 ? 6.438 4.775 12.390 1.00 89.31 99 ASN A C 1
ATOM 775 O O . ASN A 1 99 ? 6.376 3.597 12.057 1.00 89.31 99 ASN A O 1
ATOM 779 N N . ALA A 1 100 ? 7.369 5.219 13.241 1.00 90.00 100 ALA A N 1
ATOM 780 C CA . ALA A 1 100 ? 8.373 4.357 13.869 1.00 90.00 100 ALA A CA 1
ATOM 781 C C . ALA A 1 100 ? 7.787 3.329 14.860 1.00 90.00 100 ALA A C 1
ATOM 783 O O . ALA A 1 100 ? 8.476 2.383 15.229 1.00 90.00 100 ALA A O 1
ATOM 784 N N . LYS A 1 101 ? 6.542 3.517 15.311 1.00 92.12 101 LYS A N 1
ATOM 785 C CA . LYS A 1 101 ? 5.825 2.604 16.211 1.00 92.12 101 LYS A CA 1
ATOM 786 C C . LYS A 1 101 ? 4.958 1.583 15.466 1.00 92.12 101 LYS A C 1
ATOM 788 O O . LYS A 1 101 ? 4.281 0.803 16.134 1.00 92.12 101 LYS A O 1
ATOM 793 N N . LEU A 1 102 ? 4.912 1.611 14.130 1.00 92.75 102 LEU A N 1
ATOM 794 C CA . LEU A 1 102 ? 4.154 0.636 13.344 1.00 92.75 102 LEU A CA 1
ATOM 795 C C . LEU A 1 102 ? 4.740 -0.769 13.526 1.00 92.75 102 LEU A C 1
ATOM 797 O O . LEU A 1 102 ? 5.933 -0.982 13.311 1.00 92.75 102 LEU A O 1
ATOM 801 N N . ASP A 1 103 ? 3.892 -1.731 13.889 1.00 93.38 103 ASP A N 1
ATOM 802 C CA . ASP A 1 103 ? 4.255 -3.151 13.906 1.00 93.38 103 ASP A CA 1
ATOM 803 C C . ASP A 1 103 ? 4.154 -3.704 12.482 1.00 93.38 103 ASP A C 1
ATOM 805 O O . ASP A 1 103 ? 3.073 -4.080 12.016 1.00 93.38 103 ASP A O 1
ATOM 809 N N . LEU A 1 104 ? 5.286 -3.688 11.778 1.00 94.50 104 LEU A N 1
ATOM 810 C CA . LEU A 1 104 ? 5.405 -4.158 10.401 1.00 94.50 104 LEU A CA 1
ATOM 811 C C . LEU A 1 104 ? 6.086 -5.532 10.332 1.00 94.50 104 LEU A C 1
ATOM 813 O O . LEU A 1 104 ? 6.938 -5.864 11.160 1.00 94.50 104 LEU A O 1
ATOM 817 N N . ASP A 1 105 ? 5.725 -6.335 9.334 1.00 92.94 105 ASP A N 1
ATOM 818 C CA . ASP A 1 105 ? 6.490 -7.527 8.964 1.00 92.94 105 ASP A CA 1
ATOM 819 C C . ASP A 1 105 ? 7.740 -7.180 8.124 1.00 92.94 105 ASP A C 1
ATOM 821 O O . ASP A 1 105 ? 8.055 -6.012 7.885 1.00 92.94 105 AS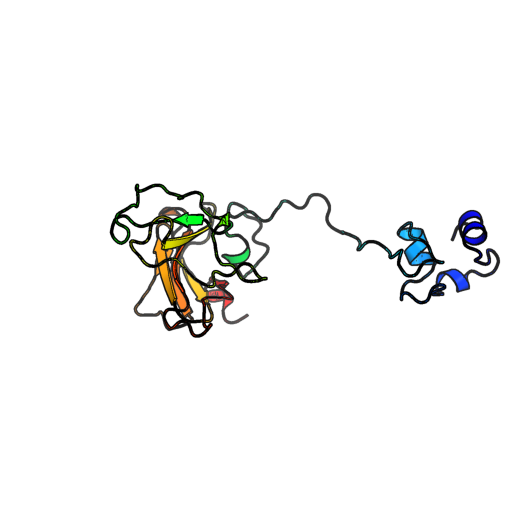P A O 1
ATOM 825 N N . ALA A 1 106 ? 8.476 -8.206 7.685 1.00 91.44 106 ALA A N 1
ATOM 826 C CA . ALA A 1 106 ? 9.682 -8.037 6.872 1.00 91.44 106 ALA A CA 1
ATOM 827 C C . ALA A 1 106 ? 9.413 -7.412 5.488 1.00 91.44 106 ALA A C 1
ATOM 829 O O . ALA A 1 106 ? 10.316 -6.802 4.915 1.00 91.44 106 ALA A O 1
ATOM 830 N N . ASP A 1 107 ? 8.186 -7.539 4.978 1.00 89.56 107 ASP A N 1
ATOM 831 C CA . ASP A 1 107 ? 7.742 -6.994 3.694 1.00 89.56 107 ASP A CA 1
ATOM 832 C C . ASP A 1 107 ? 7.062 -5.615 3.846 1.00 89.56 107 ASP A C 1
ATOM 834 O O . ASP A 1 107 ? 6.693 -4.984 2.852 1.00 89.56 107 ASP A O 1
ATOM 838 N N . GLY A 1 108 ? 6.925 -5.112 5.079 1.00 91.94 108 GLY A N 1
ATOM 839 C CA . GLY A 1 108 ? 6.334 -3.812 5.397 1.00 91.94 108 GLY A CA 1
ATOM 840 C C . GLY A 1 108 ? 4.813 -3.821 5.588 1.00 91.94 108 GLY A C 1
ATOM 841 O O . GLY A 1 108 ? 4.194 -2.753 5.554 1.00 91.94 108 GLY A O 1
ATOM 842 N N . TRP A 1 109 ? 4.183 -4.983 5.781 1.00 95.44 109 TRP A N 1
ATOM 843 C CA . TRP A 1 109 ? 2.747 -5.100 6.056 1.00 95.44 109 TRP A CA 1
ATOM 844 C C . TRP A 1 109 ? 2.419 -4.883 7.528 1.00 95.44 109 TRP A C 1
ATOM 846 O O . TRP A 1 109 ? 3.151 -5.315 8.413 1.00 95.44 109 TRP A O 1
ATOM 856 N N . VAL A 1 110 ? 1.281 -4.237 7.791 1.00 95.25 110 VAL A N 1
ATOM 857 C CA . VAL A 1 110 ? 0.835 -3.892 9.146 1.00 95.25 110 VAL A CA 1
ATOM 858 C C . VAL A 1 110 ? 0.265 -5.129 9.837 1.00 95.25 110 VAL A C 1
ATOM 860 O O . VAL A 1 110 ? -0.838 -5.587 9.522 1.00 95.25 110 VAL A O 1
ATOM 863 N N . LYS A 1 111 ? 1.016 -5.651 10.805 1.00 93.88 111 LYS A N 1
ATOM 864 C CA . LYS A 1 111 ? 0.668 -6.860 11.559 1.00 93.88 111 LYS A CA 1
ATOM 865 C C . LYS A 1 111 ? -0.383 -6.604 12.621 1.00 93.88 111 LYS A C 1
ATOM 867 O O . LYS A 1 111 ? -1.259 -7.436 12.830 1.00 93.88 111 LYS A O 1
ATOM 872 N N . SER A 1 112 ? -0.280 -5.472 13.305 1.00 92.62 112 SER A N 1
ATOM 873 C CA . SER A 1 112 ? -1.194 -5.101 14.376 1.00 92.62 112 SER A CA 1
ATOM 874 C C . SER A 1 112 ? -1.366 -3.589 14.447 1.00 92.62 112 SER A C 1
ATOM 876 O O . SER A 1 112 ? -0.533 -2.821 13.965 1.00 92.62 112 SER A O 1
ATOM 878 N N . LEU A 1 113 ? -2.493 -3.169 15.015 1.00 92.38 113 LEU A N 1
ATOM 879 C CA . LEU A 1 113 ? -2.802 -1.773 15.295 1.00 92.38 113 LEU A CA 1
ATOM 880 C C . LEU A 1 113 ? -3.201 -1.643 16.771 1.00 92.38 113 LEU A C 1
ATOM 882 O O . LEU A 1 113 ? -3.837 -2.568 17.293 1.00 92.38 113 LEU A O 1
ATOM 886 N N . PRO A 1 114 ? -2.858 -0.525 17.436 1.00 89.69 114 PRO A N 1
ATOM 887 C CA . PRO A 1 114 ? -3.380 -0.209 18.761 1.00 89.69 114 PRO A CA 1
ATOM 888 C C . PRO A 1 114 ? -4.910 -0.205 18.774 1.00 89.69 114 PRO A C 1
ATOM 890 O O . PRO A 1 114 ? -5.561 0.045 17.751 1.00 89.69 114 PRO A O 1
ATOM 893 N N . ALA A 1 115 ? -5.498 -0.512 19.930 1.00 82.06 115 ALA A N 1
ATOM 894 C CA . ALA A 1 115 ? -6.949 -0.525 20.042 1.00 82.06 115 ALA A CA 1
ATOM 895 C C . ALA A 1 115 ? -7.509 0.907 19.909 1.00 82.06 115 ALA A C 1
ATOM 897 O O . ALA A 1 115 ? -6.870 1.855 20.368 1.00 82.06 115 ALA A O 1
ATOM 898 N N . PRO A 1 116 ? -8.710 1.090 19.327 1.00 75.81 116 PRO A N 1
ATOM 899 C CA . PRO A 1 116 ? -9.358 2.397 19.307 1.00 75.81 116 PRO A CA 1
ATOM 900 C C . PRO A 1 116 ? -9.480 2.964 20.728 1.00 75.81 116 PRO A C 1
ATOM 902 O O . PRO A 1 116 ? -9.864 2.230 21.641 1.00 75.81 116 PRO A O 1
ATOM 905 N N . ALA A 1 117 ? -9.175 4.253 20.893 1.00 69.56 117 ALA A N 1
ATOM 906 C CA . ALA A 1 117 ? -9.090 4.968 22.177 1.00 69.56 117 ALA A CA 1
ATOM 907 C C . ALA A 1 117 ? -7.874 4.661 23.082 1.00 69.56 117 ALA A C 1
ATOM 909 O O . ALA A 1 117 ? -7.784 5.225 24.178 1.00 69.56 117 ALA A O 1
ATOM 910 N N . GLU A 1 118 ? -6.915 3.836 22.650 1.00 75.88 118 GLU A N 1
ATOM 911 C CA . GLU A 1 118 ? -5.566 3.881 23.227 1.00 75.88 118 GLU A CA 1
ATOM 912 C C . GLU A 1 118 ? -4.814 5.123 22.715 1.00 75.88 118 GLU A C 1
ATOM 914 O O . GLU A 1 118 ? -4.999 5.500 21.559 1.00 75.88 118 GLU A O 1
ATOM 919 N N . PRO A 1 119 ? -3.957 5.763 23.535 1.00 77.94 119 PRO A N 1
ATOM 920 C CA . PRO A 1 119 ? -3.231 6.949 23.100 1.00 77.94 119 PRO A CA 1
ATOM 921 C C . PRO A 1 119 ? -2.330 6.692 21.881 1.00 77.94 119 PRO A C 1
ATOM 923 O O . PRO A 1 119 ? -1.458 5.819 21.933 1.00 77.94 119 PRO A O 1
ATOM 926 N N . GLY A 1 120 ? -2.467 7.510 20.835 1.00 84.88 120 GLY A N 1
ATOM 927 C CA . GLY A 1 120 ? -1.608 7.508 19.649 1.00 84.88 120 GLY A CA 1
ATOM 928 C C . GLY A 1 120 ? -2.364 7.308 18.334 1.00 84.88 120 GLY A C 1
ATOM 929 O O . GLY A 1 120 ? -3.309 8.029 18.014 1.00 84.88 120 GLY A O 1
ATOM 930 N N . TYR A 1 121 ? -1.895 6.357 17.526 1.00 91.00 121 TYR A N 1
ATOM 931 C CA . TYR A 1 121 ? -2.480 6.026 16.230 1.00 91.00 121 TYR A CA 1
ATOM 932 C C . TYR A 1 121 ? -3.315 4.750 16.321 1.00 91.00 121 TYR A C 1
ATOM 934 O O . TYR A 1 121 ? -2.930 3.791 16.982 1.00 91.00 121 TYR A O 1
ATOM 942 N N . SER A 1 122 ? -4.425 4.710 15.593 1.00 92.06 122 SER A N 1
ATOM 943 C CA . SER A 1 122 ? -5.301 3.532 15.494 1.00 92.06 122 SER A CA 1
ATOM 944 C C . SER A 1 122 ? -5.493 3.072 14.042 1.00 92.06 122 SER A C 1
ATOM 946 O O . SER A 1 122 ? -6.127 2.051 13.773 1.00 92.06 122 SER A O 1
ATOM 948 N N . ILE A 1 123 ? -4.949 3.835 13.086 1.00 94.50 123 ILE A N 1
ATOM 949 C CA . ILE A 1 123 ? -5.114 3.637 11.648 1.00 94.50 123 ILE A CA 1
ATOM 950 C C . ILE A 1 123 ? -3.744 3.688 10.975 1.00 94.50 123 ILE A C 1
ATOM 952 O O . ILE A 1 123 ? -2.945 4.591 11.226 1.00 94.50 123 ILE A O 1
ATOM 956 N N . ALA A 1 124 ? -3.509 2.757 10.053 1.00 96.19 124 ALA A N 1
ATOM 957 C CA . ALA A 1 124 ? -2.421 2.853 9.086 1.00 96.19 124 ALA A CA 1
ATOM 958 C C . ALA A 1 124 ? -3.000 3.222 7.716 1.00 96.19 124 ALA A C 1
ATOM 960 O O . ALA A 1 124 ? -3.748 2.453 7.114 1.00 96.19 124 ALA A O 1
ATOM 961 N N . GLY A 1 125 ? -2.696 4.425 7.237 1.00 95.69 125 GLY A N 1
ATOM 962 C CA . GLY A 1 125 ? -3.165 4.936 5.953 1.00 95.69 125 GLY A CA 1
ATOM 963 C C . GLY A 1 125 ? -2.060 4.976 4.910 1.00 95.69 125 GLY A C 1
ATOM 964 O O . GLY A 1 125 ? -0.902 5.200 5.230 1.00 95.69 125 GLY A O 1
ATOM 965 N N . THR A 1 126 ? -2.405 4.813 3.643 1.00 95.62 126 THR A N 1
ATOM 966 C CA . THR A 1 126 ? -1.513 5.131 2.527 1.00 95.62 126 THR A CA 1
ATOM 967 C C . THR A 1 126 ? -2.273 5.897 1.454 1.00 95.62 126 THR A C 1
ATOM 969 O O . THR A 1 126 ? -3.501 5.809 1.349 1.00 95.62 126 THR A O 1
ATOM 972 N N . VAL A 1 127 ? -1.539 6.680 0.670 1.00 94.81 127 VAL A N 1
ATOM 973 C CA . VAL A 1 127 ? -2.097 7.512 -0.390 1.00 94.81 127 VAL A CA 1
ATOM 974 C C . VAL A 1 127 ? -1.415 7.278 -1.722 1.00 94.81 127 VAL A C 1
ATOM 976 O O . VAL A 1 127 ? -0.219 6.979 -1.783 1.00 94.81 127 VAL A O 1
ATOM 979 N N . LEU A 1 128 ? -2.193 7.467 -2.785 1.00 92.81 128 LEU A N 1
ATOM 980 C CA . LEU A 1 128 ? -1.690 7.626 -4.136 1.00 92.81 128 LEU A CA 1
ATOM 981 C C . LEU A 1 128 ? -2.178 8.971 -4.690 1.00 92.81 128 LEU A C 1
ATOM 983 O O . LEU A 1 128 ? -3.362 9.123 -5.006 1.00 92.81 128 LEU A O 1
ATOM 987 N N . ASP A 1 129 ? -1.274 9.944 -4.802 1.00 90.69 129 ASP A N 1
ATOM 988 C CA . ASP A 1 129 ? -1.540 11.259 -5.399 1.00 90.69 129 ASP A CA 1
ATOM 989 C C . ASP A 1 129 ? -1.421 11.216 -6.928 1.00 90.69 129 ASP A C 1
ATOM 991 O O . ASP A 1 129 ? -0.531 11.800 -7.544 1.00 90.69 129 ASP A O 1
ATOM 995 N N . VAL A 1 130 ? -2.299 10.430 -7.546 1.00 86.56 130 VAL A N 1
ATOM 996 C CA . VAL A 1 130 ? -2.259 10.192 -8.986 1.00 86.56 130 VAL A CA 1
ATOM 997 C C . VAL A 1 130 ? -2.661 11.447 -9.781 1.00 86.56 130 VAL A C 1
ATOM 999 O O . VAL A 1 130 ? -3.581 12.168 -9.392 1.00 86.56 130 VAL A O 1
ATOM 1002 N N . PRO A 1 131 ? -2.028 11.716 -10.938 1.00 86.31 131 PRO A N 1
ATOM 1003 C CA . PRO A 1 131 ? -2.334 12.898 -11.743 1.00 86.31 131 PRO A CA 1
ATOM 1004 C C . PRO A 1 131 ? -3.751 12.843 -12.332 1.00 86.31 131 PRO A C 1
ATOM 1006 O O . PRO A 1 131 ? -4.302 11.771 -12.558 1.00 86.31 131 PRO A O 1
ATOM 1009 N N . LYS A 1 132 ? -4.332 13.999 -12.683 1.00 86.50 132 LYS A N 1
ATOM 1010 C CA . LYS A 1 132 ? -5.720 14.095 -13.195 1.00 86.50 132 LYS A CA 1
ATOM 1011 C C . LYS A 1 132 ? -6.003 13.324 -14.487 1.00 86.50 132 LYS A C 1
ATOM 1013 O O . LYS A 1 132 ? -7.153 13.030 -14.779 1.00 86.50 132 LYS A O 1
ATOM 1018 N N . ASN A 1 133 ? -4.977 13.022 -15.281 1.00 85.88 133 ASN A N 1
ATOM 1019 C CA . ASN A 1 133 ? -5.115 12.172 -16.466 1.00 85.88 133 ASN A CA 1
ATOM 1020 C C . ASN A 1 133 ? -5.159 10.676 -16.112 1.00 85.88 133 ASN A C 1
ATOM 1022 O O . ASN A 1 133 ? -5.155 9.829 -17.007 1.00 85.88 133 ASN A O 1
ATOM 1026 N N . PHE A 1 134 ? -5.151 10.335 -14.824 1.00 86.75 134 PHE A N 1
ATOM 1027 C CA . PHE A 1 134 ? -5.332 8.974 -14.383 1.00 86.75 134 PHE A CA 1
ATOM 1028 C C . PHE A 1 134 ? -6.748 8.499 -14.719 1.00 86.75 134 PHE A C 1
ATOM 1030 O O . PHE A 1 134 ? -7.710 9.219 -14.469 1.00 86.75 134 PHE A O 1
ATOM 1037 N N . PRO A 1 135 ? -6.878 7.304 -15.318 1.00 89.62 135 PRO A N 1
ATOM 1038 C CA . PRO A 1 135 ? -8.163 6.786 -15.737 1.00 89.62 135 PRO A CA 1
ATOM 1039 C C . PRO A 1 135 ? -9.003 6.483 -14.501 1.00 89.62 135 PRO A C 1
ATOM 1041 O O . PRO A 1 135 ? -8.755 5.506 -13.799 1.00 89.62 135 PRO A O 1
ATOM 1044 N N . SER A 1 136 ? -9.984 7.339 -14.240 1.00 92.62 136 SER A N 1
ATOM 1045 C CA . SER A 1 136 ? -11.076 7.033 -13.322 1.00 92.62 136 SER A CA 1
ATOM 1046 C C . SER A 1 136 ? -11.855 5.811 -13.823 1.00 92.62 136 SER A C 1
ATOM 1048 O O . SER A 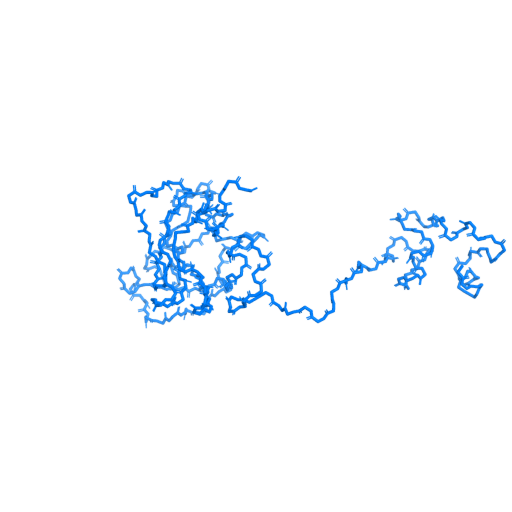1 136 ? -11.896 5.535 -15.026 1.00 92.62 136 SER A O 1
ATOM 1050 N N . GLY A 1 137 ? -12.483 5.080 -12.910 1.00 94.25 137 GLY A N 1
ATOM 1051 C CA . GLY A 1 137 ? -13.292 3.908 -13.220 1.00 94.25 137 GLY A CA 1
ATOM 1052 C C . GLY A 1 137 ? -13.176 2.819 -12.162 1.00 94.25 137 GLY A C 1
ATOM 1053 O O . GLY A 1 137 ? -12.882 3.088 -10.998 1.00 94.25 137 GLY A O 1
ATOM 1054 N N . ARG A 1 138 ? -13.405 1.572 -12.584 1.00 95.75 138 ARG A N 1
ATOM 1055 C CA . ARG A 1 138 ? -13.466 0.412 -11.692 1.00 95.75 138 ARG A CA 1
ATOM 1056 C C . ARG A 1 138 ? -12.098 -0.222 -11.469 1.00 95.75 138 ARG A C 1
ATOM 1058 O O . ARG A 1 138 ? -11.376 -0.568 -12.410 1.00 95.75 138 ARG A O 1
ATOM 1065 N N . TYR A 1 139 ? -11.772 -0.393 -10.198 1.00 96.06 139 TYR A N 1
ATOM 1066 C CA . TYR A 1 139 ? -10.535 -0.979 -9.710 1.00 96.06 139 TYR A CA 1
ATOM 1067 C C . TYR A 1 139 ? -10.835 -2.063 -8.690 1.00 96.06 139 TYR A C 1
ATOM 1069 O O . TYR A 1 139 ? -11.876 -2.062 -8.039 1.00 96.06 139 TYR A O 1
ATOM 1077 N N . LEU A 1 140 ? -9.890 -2.975 -8.532 1.00 96.44 140 LEU A N 1
ATOM 1078 C CA . LEU A 1 140 ? -9.952 -4.047 -7.562 1.00 96.44 140 LEU A CA 1
ATOM 1079 C C . LEU A 1 140 ? -8.811 -3.873 -6.582 1.00 96.44 140 LEU A C 1
ATOM 1081 O O . LEU A 1 140 ? -7.652 -3.754 -6.993 1.00 96.44 140 LEU A O 1
ATOM 1085 N N . LEU A 1 141 ? -9.143 -3.882 -5.296 1.00 96.81 141 LEU A N 1
ATOM 1086 C CA . LEU A 1 141 ? -8.163 -4.104 -4.253 1.00 96.81 141 LEU A CA 1
ATOM 1087 C C . LEU A 1 141 ? -8.249 -5.558 -3.794 1.00 96.81 141 LEU A C 1
ATOM 1089 O O . LEU A 1 141 ? -9.177 -5.959 -3.092 1.00 96.81 141 LEU A O 1
ATOM 1093 N N . LEU A 1 142 ? -7.253 -6.336 -4.202 1.00 96.19 142 LEU A N 1
ATOM 1094 C CA . LEU A 1 142 ? -7.061 -7.713 -3.769 1.00 96.19 142 LEU A CA 1
ATOM 1095 C C . LEU A 1 142 ? -6.164 -7.720 -2.538 1.00 96.19 142 LEU A C 1
ATOM 1097 O O . LEU A 1 142 ? -5.167 -6.999 -2.505 1.00 96.19 142 LEU A O 1
ATOM 1101 N N . TYR A 1 143 ? -6.497 -8.530 -1.544 1.00 96.00 143 TYR A N 1
ATOM 1102 C CA . TYR A 1 143 ? -5.714 -8.648 -0.321 1.00 96.00 143 TYR A CA 1
ATOM 1103 C C . TYR A 1 143 ? -5.905 -10.023 0.311 1.00 96.00 143 TYR A C 1
ATOM 1105 O O . TYR A 1 143 ? -6.898 -10.710 0.074 1.00 96.00 143 TYR A O 1
ATOM 1113 N N . GLU A 1 144 ? -4.948 -10.413 1.139 1.00 95.50 144 GLU A N 1
ATOM 1114 C CA . GLU A 1 144 ? -5.027 -11.613 1.961 1.00 95.50 144 GLU A CA 1
ATOM 1115 C C . GLU A 1 144 ? -5.146 -11.222 3.429 1.00 95.50 144 GLU A C 1
ATOM 1117 O O . GLU A 1 144 ? -4.633 -10.182 3.837 1.00 95.50 144 GLU A O 1
ATOM 1122 N N . GLY A 1 145 ? -5.792 -12.076 4.217 1.00 93.88 145 GLY A N 1
ATOM 1123 C CA . GLY A 1 145 ? -5.943 -11.892 5.655 1.00 93.88 145 GLY A CA 1
ATOM 1124 C C . GLY A 1 145 ? -7.259 -11.254 6.084 1.00 93.88 145 GLY A C 1
ATOM 1125 O O . GLY A 1 145 ? -8.161 -10.995 5.284 1.00 93.88 145 GLY A O 1
ATOM 1126 N N . GLU A 1 146 ? -7.372 -11.040 7.389 1.00 93.06 146 GLU A N 1
ATOM 1127 C CA . GLU A 1 146 ? -8.555 -10.514 8.054 1.00 93.06 146 GLU A CA 1
ATOM 1128 C C . GLU A 1 146 ? -8.305 -9.098 8.558 1.00 93.06 146 GLU A C 1
ATOM 1130 O O . GLU A 1 146 ? -7.313 -8.799 9.223 1.00 93.06 146 GLU A O 1
ATOM 1135 N N . GLY A 1 147 ? -9.247 -8.209 8.269 1.00 92.94 147 GLY A N 1
ATOM 1136 C CA . GLY A 1 147 ? -9.169 -6.825 8.694 1.00 92.94 147 GLY A CA 1
ATOM 1137 C C . GLY A 1 147 ? -10.248 -5.970 8.053 1.00 92.94 147 GLY A C 1
ATOM 1138 O O . GLY A 1 147 ? -11.115 -6.456 7.328 1.00 92.94 147 GLY A O 1
ATOM 1139 N N . THR A 1 148 ? -10.212 -4.676 8.351 1.00 93.88 148 THR A N 1
ATOM 1140 C CA . THR A 1 148 ? -11.168 -3.694 7.835 1.00 93.88 148 THR A CA 1
ATOM 1141 C C . THR A 1 148 ? -10.431 -2.576 7.116 1.00 93.88 148 THR A C 1
ATOM 1143 O O . THR A 1 148 ? -9.742 -1.764 7.741 1.00 93.88 148 THR A O 1
ATOM 1146 N N . LEU A 1 149 ? -10.633 -2.523 5.801 1.00 95.69 149 LEU A N 1
ATOM 1147 C CA . LEU A 1 149 ? -10.142 -1.466 4.928 1.00 95.69 149 LEU A CA 1
ATOM 1148 C C . LEU A 1 149 ? -11.219 -0.398 4.730 1.00 95.69 149 LEU A C 1
ATOM 1150 O O . LEU A 1 149 ? -12.391 -0.704 4.503 1.00 95.69 149 LEU A O 1
ATOM 1154 N N . GLN A 1 150 ? -10.807 0.861 4.808 1.00 95.44 150 GLN A N 1
ATOM 1155 C CA . GLN A 1 150 ? -11.616 2.023 4.475 1.00 95.44 150 GLN A CA 1
ATOM 1156 C C . GLN A 1 150 ? -10.987 2.783 3.313 1.00 95.44 150 GLN A C 1
ATOM 1158 O O . GLN A 1 150 ? -9.767 2.843 3.170 1.00 95.44 150 GLN A O 1
ATOM 1163 N N . TYR A 1 151 ? -11.846 3.386 2.501 1.00 96.31 151 TYR A N 1
ATOM 1164 C CA . TYR A 1 151 ? -11.467 4.110 1.297 1.00 96.31 151 TYR A CA 1
ATOM 1165 C C . TYR A 1 151 ? -12.055 5.507 1.379 1.00 96.31 151 TYR A C 1
ATOM 1167 O O . TYR A 1 151 ? -13.236 5.663 1.704 1.00 96.31 151 TYR A O 1
ATOM 1175 N N . LYS A 1 152 ? -11.218 6.513 1.145 1.00 94.69 152 LYS A N 1
ATOM 1176 C CA . LYS A 1 152 ? -11.592 7.922 1.255 1.00 94.69 152 LYS A CA 1
ATOM 1177 C C . LYS A 1 152 ? -11.111 8.700 0.030 1.00 94.69 152 LYS A C 1
ATOM 1179 O O . LYS A 1 152 ? -10.272 8.234 -0.745 1.00 94.69 152 LYS A O 1
ATOM 1184 N N . LEU A 1 153 ? -11.641 9.918 -0.105 1.00 94.56 153 LEU A N 1
ATOM 1185 C CA . LEU A 1 153 ? -11.289 10.882 -1.150 1.00 94.56 153 LEU A CA 1
ATOM 1186 C C . LEU A 1 153 ? -11.545 10.323 -2.562 1.00 94.56 153 LEU A C 1
ATOM 1188 O O . LEU A 1 153 ? -12.698 10.143 -2.950 1.00 94.56 153 LEU A O 1
ATOM 1192 N N . GLY A 1 154 ? -10.485 10.044 -3.317 1.00 94.56 154 GLY A N 1
ATOM 1193 C CA . GLY A 1 154 ? -10.520 9.557 -4.692 1.00 94.56 154 GLY A CA 1
ATOM 1194 C C . GLY A 1 154 ? -11.030 8.129 -4.865 1.00 94.56 154 GLY A C 1
ATOM 1195 O O . GLY A 1 154 ? -11.253 7.719 -6.000 1.00 94.56 154 GLY A O 1
ATOM 1196 N N . ALA A 1 155 ? -11.221 7.367 -3.784 1.00 96.69 155 ALA A N 1
ATOM 1197 C CA . ALA A 1 155 ? -11.684 5.984 -3.841 1.00 96.69 155 ALA A CA 1
ATOM 1198 C C . ALA A 1 155 ? -12.946 5.757 -3.007 1.00 96.69 155 ALA A C 1
ATOM 1200 O O . ALA A 1 155 ? -13.035 6.167 -1.849 1.00 96.69 155 ALA A O 1
ATOM 1201 N N . GLN A 1 156 ? -13.896 5.031 -3.593 1.00 96.56 156 GLN A N 1
ATOM 1202 C CA . GLN A 1 156 ? -15.134 4.623 -2.949 1.00 96.56 156 GLN A CA 1
ATOM 1203 C C . GLN A 1 156 ? -15.352 3.120 -3.120 1.00 96.56 156 GLN A C 1
ATOM 1205 O O . GLN A 1 156 ? -15.325 2.602 -4.232 1.00 96.56 156 GLN A O 1
ATOM 1210 N N . LYS A 1 157 ? -15.625 2.413 -2.020 1.00 97.06 157 LYS A N 1
ATOM 1211 C CA . LYS A 1 157 ? -15.947 0.982 -2.060 1.00 97.06 157 LYS A CA 1
ATOM 1212 C C . LYS A 1 157 ? -17.363 0.734 -2.573 1.00 97.06 157 LYS A C 1
ATOM 1214 O O . LYS A 1 157 ? -18.334 1.243 -2.009 1.00 97.06 157 LYS A O 1
ATOM 1219 N N . LEU A 1 158 ? -17.484 -0.138 -3.567 1.00 96.69 158 LEU A N 1
ATOM 1220 C CA . LEU A 1 158 ? -18.743 -0.700 -4.043 1.00 96.69 158 LEU A CA 1
ATOM 1221 C C . LEU A 1 158 ? -19.065 -1.957 -3.227 1.00 96.69 158 LEU A C 1
ATOM 1223 O O . LEU A 1 158 ? -18.762 -3.087 -3.611 1.00 96.69 158 LEU A O 1
ATOM 1227 N N . SER A 1 159 ? -19.658 -1.752 -2.049 1.00 94.06 159 SER A N 1
ATOM 1228 C CA . SER A 1 159 ? -19.851 -2.822 -1.054 1.00 94.06 159 SER A CA 1
ATOM 1229 C C . SER A 1 159 ? -20.743 -3.969 -1.540 1.00 94.06 159 SER A C 1
ATOM 1231 O O . SER A 1 159 ? -20.549 -5.095 -1.105 1.00 94.06 159 SER A O 1
ATOM 1233 N N . ALA A 1 160 ? -21.684 -3.704 -2.453 1.00 95.25 160 ALA A N 1
ATOM 1234 C CA . ALA A 1 160 ? -22.567 -4.730 -3.018 1.00 95.25 160 ALA A CA 1
ATOM 1235 C C . ALA A 1 160 ? -21.839 -5.729 -3.938 1.00 95.25 160 ALA A C 1
ATOM 1237 O O . ALA A 1 160 ? -22.340 -6.824 -4.168 1.00 95.25 160 ALA A O 1
ATOM 1238 N N . GLU A 1 161 ? -20.670 -5.352 -4.458 1.00 95.25 161 GLU A N 1
ATOM 1239 C CA . GLU A 1 161 ? -19.877 -6.155 -5.398 1.00 95.25 161 GLU A CA 1
ATOM 1240 C C . GLU A 1 161 ? -18.567 -6.656 -4.776 1.00 95.25 161 GLU A C 1
ATOM 1242 O O . GLU A 1 161 ? -17.830 -7.429 -5.386 1.00 95.25 161 GLU A O 1
ATOM 1247 N N . SER A 1 162 ? -18.265 -6.198 -3.560 1.00 95.06 162 SER A N 1
ATOM 1248 C CA . SER A 1 162 ? -17.053 -6.547 -2.829 1.00 95.06 162 SER A CA 1
ATOM 1249 C C . SER A 1 162 ? -17.258 -7.820 -2.014 1.00 95.06 162 SER A C 1
ATOM 1251 O O . SER A 1 162 ? -18.282 -7.997 -1.356 1.00 95.06 162 SER A O 1
ATOM 1253 N N . THR A 1 163 ? -16.246 -8.678 -1.998 1.00 94.31 163 THR A N 1
ATOM 1254 C CA . THR A 1 163 ? -16.201 -9.909 -1.204 1.00 94.31 163 THR A CA 1
ATOM 1255 C C . THR A 1 163 ? -14.942 -9.923 -0.341 1.00 94.31 163 THR A C 1
ATOM 1257 O O . THR A 1 163 ? -14.003 -9.170 -0.587 1.00 94.31 163 THR A O 1
ATOM 1260 N N . ALA A 1 164 ? -14.881 -10.781 0.679 1.00 92.31 164 ALA A N 1
ATOM 1261 C CA . ALA A 1 164 ? -13.670 -10.905 1.492 1.00 92.31 164 ALA A CA 1
ATOM 1262 C C . ALA A 1 164 ? -12.443 -11.217 0.608 1.00 92.31 164 ALA A C 1
ATOM 1264 O O . ALA A 1 164 ? -12.500 -12.110 -0.237 1.00 92.31 164 ALA A O 1
ATOM 1265 N N . GLY A 1 165 ? -11.364 -10.447 0.778 1.00 93.81 165 GLY A N 1
ATOM 1266 C CA . GLY A 1 165 ? -10.135 -10.548 -0.021 1.00 93.81 165 GLY A CA 1
ATOM 1267 C C . GLY A 1 165 ? -10.191 -9.877 -1.402 1.00 93.81 165 GLY A C 1
ATOM 1268 O O . GLY A 1 165 ? -9.178 -9.843 -2.103 1.00 93.81 165 GLY A O 1
ATOM 1269 N N . ARG A 1 166 ? -11.347 -9.328 -1.804 1.00 95.38 166 ARG A N 1
ATOM 1270 C CA . ARG A 1 166 ? -11.553 -8.648 -3.091 1.00 95.38 166 ARG A CA 1
ATOM 1271 C C . ARG A 1 166 ? -12.554 -7.505 -2.949 1.00 95.38 166 ARG A C 1
ATOM 1273 O O . ARG A 1 166 ? -13.766 -7.694 -3.059 1.00 95.38 166 ARG A O 1
ATOM 1280 N N . ASP A 1 167 ? -12.030 -6.301 -2.794 1.00 97.00 167 ASP A N 1
ATOM 1281 C CA . ASP A 1 167 ? -12.838 -5.089 -2.772 1.00 97.00 167 ASP A CA 1
ATOM 1282 C C . ASP A 1 167 ? -12.928 -4.466 -4.163 1.00 97.00 167 ASP A C 1
ATOM 1284 O O . ASP A 1 167 ? -11.915 -4.229 -4.820 1.00 97.00 167 ASP A O 1
ATOM 1288 N N . VAL A 1 168 ? -14.151 -4.169 -4.598 1.00 97.31 168 VAL A N 1
ATOM 1289 C CA . VAL A 1 168 ? -14.409 -3.426 -5.834 1.00 97.31 168 VAL A CA 1
ATOM 1290 C C . VAL A 1 168 ? -14.505 -1.948 -5.489 1.00 97.31 168 VAL A C 1
ATOM 1292 O O . VAL A 1 168 ? -15.308 -1.545 -4.644 1.00 97.31 168 VAL A O 1
ATOM 1295 N N . LEU A 1 169 ? -13.682 -1.137 -6.143 1.00 97.25 169 LEU A N 1
ATOM 1296 C CA . LEU A 1 169 ? -13.565 0.293 -5.913 1.00 97.25 169 LEU A CA 1
ATOM 1297 C C . LEU A 1 169 ? -13.970 1.070 -7.162 1.00 97.25 169 LEU A C 1
ATOM 1299 O O . LEU A 1 169 ? -13.532 0.768 -8.271 1.00 97.25 169 LEU A O 1
ATOM 1303 N N . ASP A 1 170 ? -14.748 2.120 -6.953 1.00 96.69 170 ASP A N 1
ATOM 1304 C CA . ASP A 1 170 ? -14.904 3.206 -7.906 1.00 96.69 170 ASP A CA 1
ATOM 1305 C C . ASP A 1 170 ? -13.859 4.282 -7.589 1.00 96.69 170 ASP A C 1
ATOM 1307 O O . ASP A 1 170 ? -13.878 4.895 -6.515 1.00 96.69 170 ASP A O 1
ATOM 1311 N N . ILE A 1 171 ? -12.908 4.474 -8.501 1.00 96.06 171 ILE A N 1
ATOM 1312 C CA . ILE A 1 171 ? -11.862 5.488 -8.388 1.00 96.06 171 ILE A CA 1
ATOM 1313 C C . ILE A 1 171 ? -12.233 6.673 -9.266 1.00 96.06 171 ILE A C 1
ATOM 1315 O O . ILE A 1 171 ? -12.396 6.530 -10.475 1.00 96.06 171 ILE A O 1
ATOM 1319 N N . ASP A 1 172 ? -12.287 7.859 -8.665 1.00 94.94 172 ASP A N 1
ATOM 1320 C CA . ASP A 1 172 ? -12.405 9.114 -9.400 1.00 94.94 172 ASP A CA 1
ATOM 1321 C C . ASP A 1 172 ? -11.382 10.127 -8.896 1.00 94.94 172 ASP A C 1
ATOM 1323 O O . ASP A 1 172 ? -11.493 10.667 -7.795 1.00 94.94 172 ASP A O 1
ATOM 1327 N N . VAL A 1 173 ? -10.402 10.419 -9.746 1.00 90.62 173 VAL A N 1
ATOM 1328 C CA . VAL A 1 173 ? -9.279 11.308 -9.426 1.00 90.62 173 VAL A CA 1
ATOM 1329 C C . VAL A 1 173 ? -9.677 12.780 -9.341 1.00 90.62 173 VAL A C 1
ATOM 1331 O O . VAL A 1 173 ? -8.904 13.606 -8.859 1.00 90.62 173 VAL A O 1
ATOM 1334 N N . ASN A 1 174 ? -10.904 13.129 -9.743 1.00 92.62 174 ASN A N 1
ATOM 1335 C CA . ASN A 1 174 ? -11.460 14.459 -9.498 1.00 92.62 174 ASN A CA 1
ATOM 1336 C C . ASN A 1 174 ? -11.935 14.643 -8.049 1.00 92.62 174 ASN A C 1
ATOM 1338 O O . ASN A 1 174 ? -12.030 15.782 -7.593 1.00 92.62 174 ASN A O 1
ATOM 1342 N N . ARG A 1 175 ? -12.190 13.551 -7.310 1.00 92.94 175 ARG A N 1
ATOM 1343 C CA . ARG A 1 175 ? -12.533 13.593 -5.876 1.00 92.94 175 ARG A CA 1
ATOM 1344 C C . ARG A 1 175 ? -11.311 13.767 -4.968 1.00 92.94 175 ARG A C 1
ATOM 1346 O O . ARG A 1 175 ? -11.472 14.019 -3.776 1.00 92.94 175 ARG A O 1
ATOM 1353 N N . GLY A 1 176 ? -10.104 13.668 -5.522 1.00 91.94 176 GLY A N 1
ATOM 1354 C CA . GLY A 1 176 ? -8.837 13.838 -4.816 1.00 91.94 176 GLY A CA 1
ATOM 1355 C C . GLY A 1 176 ? -7.931 12.617 -4.938 1.00 91.94 176 GLY A C 1
ATOM 1356 O O . GLY A 1 176 ? -8.157 11.734 -5.765 1.00 91.94 176 GLY A O 1
ATOM 1357 N N . LEU A 1 177 ? -6.901 12.579 -4.092 1.00 93.19 177 LEU A N 1
ATOM 1358 C CA . LEU A 1 177 ? -5.971 11.454 -4.007 1.00 93.1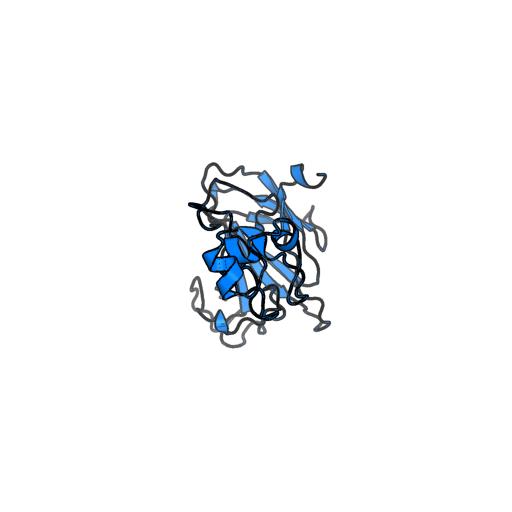9 177 LEU A CA 1
ATOM 1359 C C . LEU A 1 177 ? -6.693 10.162 -3.603 1.00 93.19 177 LEU A C 1
ATOM 1361 O O . LEU A 1 177 ? -7.720 10.192 -2.925 1.00 93.19 177 LEU A O 1
ATOM 1365 N N . ILE A 1 178 ? -6.153 9.013 -3.993 1.00 95.25 178 ILE A N 1
ATOM 1366 C CA . ILE A 1 178 ? -6.675 7.714 -3.561 1.00 95.25 178 ILE A CA 1
ATOM 1367 C C . ILE A 1 178 ? -6.173 7.478 -2.138 1.00 95.25 178 ILE A C 1
ATOM 1369 O O . ILE A 1 178 ? -4.966 7.372 -1.934 1.00 95.25 178 ILE A O 1
ATOM 1373 N N . HIS A 1 179 ? -7.075 7.400 -1.158 1.00 96.12 179 HIS A N 1
ATOM 1374 C CA . HIS A 1 179 ? -6.721 7.166 0.245 1.00 96.12 179 HIS A CA 1
ATOM 1375 C C . HIS A 1 179 ? -7.241 5.809 0.702 1.00 96.12 179 HIS A C 1
ATOM 1377 O O . HIS A 1 179 ? -8.450 5.570 0.693 1.00 96.12 179 HIS A O 1
ATOM 1383 N N . ILE A 1 180 ? -6.323 4.934 1.108 1.00 96.81 180 ILE A N 1
ATOM 1384 C CA . ILE A 1 180 ? -6.619 3.596 1.625 1.00 96.81 180 ILE A CA 1
ATOM 1385 C C . ILE A 1 180 ? -6.196 3.564 3.091 1.00 96.81 180 ILE A C 1
ATOM 1387 O O . ILE A 1 180 ? -5.068 3.922 3.419 1.00 96.81 180 ILE A O 1
ATOM 1391 N N . GLN A 1 181 ? -7.093 3.144 3.976 1.00 96.25 181 GLN A N 1
ATOM 1392 C CA . GLN A 1 181 ? -6.865 3.087 5.416 1.00 96.25 181 GLN A CA 1
ATOM 1393 C C . GLN A 1 181 ? -7.119 1.678 5.942 1.00 96.25 181 GLN A C 1
ATOM 1395 O O . GLN A 1 181 ? -8.201 1.126 5.758 1.00 96.25 181 GLN A O 1
ATOM 1400 N N . ILE A 1 182 ? -6.150 1.114 6.654 1.00 96.00 182 ILE A N 1
ATOM 1401 C CA . ILE A 1 182 ? -6.334 -0.071 7.486 1.00 96.00 182 ILE A CA 1
ATOM 1402 C C . ILE A 1 182 ? -6.807 0.407 8.856 1.00 96.00 182 ILE A C 1
ATOM 1404 O O . ILE A 1 182 ? -6.084 1.112 9.555 1.00 96.00 182 ILE A O 1
ATOM 1408 N N . THR A 1 183 ? -8.024 0.022 9.233 1.00 93.94 183 THR A N 1
ATOM 1409 C CA . THR A 1 183 ? -8.639 0.400 10.522 1.00 93.94 183 THR A CA 1
ATOM 1410 C C . THR A 1 183 ? -8.773 -0.764 11.503 1.00 93.94 183 THR A C 1
ATOM 1412 O O . THR A 1 183 ? -9.200 -0.571 12.641 1.00 93.94 183 THR A O 1
ATOM 1415 N N . ALA A 1 184 ? -8.469 -1.975 11.037 1.00 93.12 184 ALA A N 1
ATOM 1416 C CA . ALA A 1 184 ? -8.313 -3.193 11.818 1.00 93.12 184 ALA A CA 1
ATOM 1417 C C . ALA A 1 184 ? -7.538 -4.206 10.965 1.00 93.12 184 ALA A C 1
ATOM 1419 O O . ALA A 1 184 ? -7.772 -4.290 9.758 1.00 93.12 184 ALA A O 1
ATOM 1420 N N . THR A 1 185 ? -6.653 -4.980 11.582 1.00 93.06 185 THR A N 1
ATOM 1421 C CA . THR A 1 185 ? -5.878 -6.060 10.956 1.00 93.06 185 THR A CA 1
ATOM 1422 C C . THR A 1 185 ? -5.665 -7.149 12.007 1.00 93.06 185 THR A C 1
ATOM 1424 O O . THR A 1 185 ? -5.463 -6.815 13.173 1.00 93.06 185 THR A O 1
ATOM 1427 N N . ASP A 1 186 ? -5.814 -8.419 11.628 1.00 91.50 186 ASP A N 1
ATOM 1428 C CA . ASP A 1 186 ? -5.803 -9.579 12.536 1.00 91.50 186 ASP A CA 1
ATOM 1429 C C . ASP A 1 186 ? -6.671 -9.394 13.806 1.00 91.50 186 ASP A C 1
ATOM 1431 O O . ASP A 1 186 ? -6.182 -9.503 14.935 1.00 91.50 186 ASP A O 1
ATOM 1435 N N . PRO A 1 187 ? -7.984 -9.112 13.666 1.00 87.50 187 PRO A N 1
ATOM 1436 C CA . PRO A 1 187 ? -8.857 -8.836 14.812 1.00 87.50 187 PRO A CA 1
ATOM 1437 C C . PRO A 1 187 ? -8.937 -10.008 15.804 1.00 87.50 187 PRO A C 1
ATOM 1439 O O . PRO A 1 187 ? -9.172 -9.801 16.993 1.00 87.50 187 PRO A O 1
ATOM 1442 N N . ASN A 1 188 ? -8.706 -11.231 15.322 1.00 88.44 188 ASN A N 1
ATOM 1443 C CA . ASN A 1 188 ? -8.735 -12.458 16.111 1.00 88.44 188 ASN A CA 1
ATOM 1444 C C . ASN A 1 188 ? -7.374 -12.823 16.734 1.00 88.44 188 ASN A C 1
ATOM 1446 O O . ASN A 1 188 ? -7.283 -13.848 17.409 1.00 88.44 188 ASN A O 1
ATOM 1450 N N . LYS A 1 189 ? -6.325 -12.009 16.526 1.00 86.12 189 LYS A N 1
ATOM 1451 C CA . LYS A 1 189 ? -4.949 -12.259 17.004 1.00 86.12 189 LYS A CA 1
ATOM 1452 C C . LYS A 1 189 ? -4.429 -13.652 16.624 1.00 86.12 189 LYS A C 1
ATOM 1454 O O . LYS A 1 189 ? -3.777 -14.337 17.410 1.00 86.12 189 LYS A O 1
ATOM 1459 N N . SER A 1 190 ? -4.780 -14.079 15.419 1.00 88.25 190 SER A N 1
ATOM 1460 C CA . SER A 1 190 ? -4.493 -15.391 14.841 1.00 88.25 190 SER A CA 1
ATOM 1461 C C . SER A 1 190 ? -3.210 -15.410 14.003 1.00 88.25 190 SER A C 1
ATOM 1463 O O . SER A 1 190 ? -2.774 -16.473 13.566 1.00 88.25 190 SER A O 1
ATOM 1465 N N . GLY A 1 191 ? -2.610 -14.240 13.757 1.00 87.88 191 GLY A N 1
ATOM 1466 C CA . GLY A 1 191 ? -1.542 -14.032 12.782 1.00 87.88 191 GLY A CA 1
ATOM 1467 C C . GLY A 1 191 ? -2.052 -13.816 11.352 1.00 87.88 191 GLY A C 1
ATOM 1468 O O . GLY A 1 191 ? -1.246 -13.705 10.428 1.00 87.88 191 GLY A O 1
ATOM 1469 N N . ASN A 1 192 ? -3.371 -13.741 11.143 1.00 92.12 192 ASN A N 1
ATOM 1470 C CA . ASN A 1 192 ? -3.986 -13.555 9.830 1.00 92.12 192 ASN A CA 1
ATOM 1471 C C . ASN A 1 192 ? -4.185 -12.065 9.495 1.00 92.12 192 ASN A C 1
ATOM 1473 O O . ASN A 1 192 ? -5.299 -11.621 9.224 1.00 92.12 192 ASN A O 1
ATOM 1477 N N . TYR A 1 193 ? -3.107 -11.280 9.549 1.00 94.62 193 TYR A N 1
ATOM 1478 C CA . TYR A 1 193 ? -3.132 -9.845 9.246 1.00 94.62 193 TYR A CA 1
ATOM 1479 C C . TYR A 1 193 ? -3.232 -9.567 7.743 1.00 94.62 193 TYR A C 1
ATOM 1481 O O . TYR A 1 193 ? -2.869 -10.402 6.909 1.00 94.62 193 TYR A O 1
ATOM 1489 N N . LEU A 1 194 ? -3.714 -8.367 7.411 1.00 95.06 194 LEU A N 1
ATOM 1490 C CA . LEU A 1 194 ? -3.833 -7.883 6.042 1.00 95.06 194 LEU A CA 1
ATOM 1491 C C . LEU A 1 194 ? -2.459 -7.753 5.380 1.00 95.06 194 LEU A C 1
ATOM 1493 O O . LEU A 1 194 ? -1.601 -7.000 5.840 1.00 95.06 194 LEU A O 1
ATOM 1497 N N . ARG A 1 195 ? -2.278 -8.452 4.261 1.00 9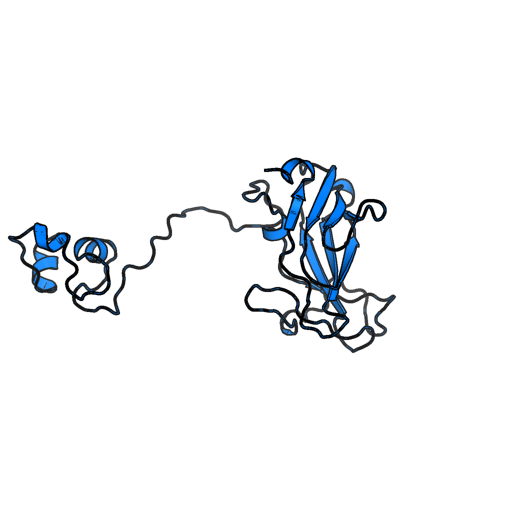5.06 195 ARG A N 1
ATOM 1498 C CA . ARG A 1 195 ? -1.037 -8.451 3.478 1.00 95.06 195 ARG A CA 1
ATOM 1499 C C . ARG A 1 195 ? -1.315 -8.632 1.993 1.00 95.06 195 ARG A C 1
ATOM 1501 O O . ARG A 1 195 ? -2.447 -8.894 1.581 1.00 95.06 195 ARG A O 1
ATOM 1508 N N . ASN A 1 196 ? -0.265 -8.500 1.186 1.00 94.31 196 ASN A N 1
ATOM 1509 C CA . ASN A 1 196 ? -0.320 -8.691 -0.264 1.00 94.31 196 ASN A CA 1
ATOM 1510 C C . ASN A 1 196 ? -1.378 -7.810 -0.952 1.00 94.31 196 ASN A C 1
ATOM 1512 O O . ASN A 1 196 ? -2.041 -8.251 -1.893 1.00 94.31 196 ASN A O 1
ATOM 1516 N N . LEU A 1 197 ? -1.529 -6.557 -0.501 1.00 95.56 197 LEU A N 1
ATOM 1517 C CA . LEU A 1 197 ? -2.463 -5.612 -1.109 1.00 95.56 197 LEU A CA 1
ATOM 1518 C C . LEU A 1 197 ? -2.043 -5.318 -2.557 1.00 95.56 197 LEU A C 1
ATOM 1520 O O . LEU A 1 197 ? -0.913 -4.902 -2.846 1.00 95.56 197 LEU A O 1
ATOM 1524 N N . ARG A 1 198 ? -2.977 -5.525 -3.483 1.00 95.12 198 ARG A N 1
ATOM 1525 C CA . ARG A 1 198 ? -2.805 -5.249 -4.908 1.00 95.12 198 ARG A CA 1
ATOM 1526 C C . ARG A 1 198 ? -3.953 -4.399 -5.408 1.00 95.12 198 ARG A C 1
ATOM 1528 O O . ARG A 1 198 ? -5.095 -4.838 -5.371 1.00 95.12 198 ARG A O 1
ATOM 1535 N N . LEU A 1 199 ? -3.632 -3.210 -5.905 1.00 94.62 199 LEU A N 1
ATOM 1536 C CA . LEU A 1 199 ? -4.589 -2.325 -6.560 1.00 94.62 199 LEU A CA 1
ATOM 1537 C C . LEU A 1 199 ? -4.411 -2.440 -8.072 1.00 94.62 199 LEU A C 1
ATOM 1539 O O . LEU A 1 199 ? -3.386 -2.010 -8.601 1.00 94.62 199 LEU A O 1
ATOM 1543 N N . ILE A 1 200 ? -5.394 -3.011 -8.758 1.00 94.50 200 ILE A N 1
ATOM 1544 C CA . ILE A 1 200 ? -5.368 -3.240 -10.210 1.00 94.50 200 ILE A CA 1
ATOM 1545 C C . ILE A 1 200 ? -6.643 -2.696 -10.853 1.00 94.50 200 ILE A C 1
ATOM 1547 O O . ILE A 1 200 ? -7.654 -2.528 -10.171 1.00 94.50 200 ILE A O 1
ATOM 1551 N N . ARG A 1 201 ? -6.627 -2.407 -12.158 1.00 92.62 201 ARG A N 1
ATOM 1552 C CA . ARG A 1 201 ? -7.890 -2.145 -12.865 1.00 92.62 201 ARG A CA 1
ATOM 1553 C C . ARG A 1 201 ? -8.676 -3.437 -12.954 1.00 92.62 201 ARG A C 1
ATOM 1555 O O . ARG A 1 201 ? -8.091 -4.497 -13.146 1.00 92.62 201 ARG A O 1
ATOM 1562 N N . GLU A 1 202 ? -9.996 -3.331 -12.912 1.00 91.81 202 GLU A N 1
ATOM 1563 C CA . GLU A 1 202 ? -10.861 -4.497 -13.106 1.00 91.81 202 GLU A CA 1
ATOM 1564 C C . GLU A 1 202 ? -10.626 -5.168 -14.471 1.00 91.81 202 GLU A C 1
ATOM 1566 O O . GLU A 1 202 ? -10.610 -6.389 -14.567 1.00 91.81 202 GLU A O 1
ATOM 1571 N N . ALA A 1 203 ? -10.340 -4.377 -15.509 1.00 87.31 203 ALA A N 1
ATOM 1572 C CA . ALA A 1 203 ? -10.024 -4.890 -16.843 1.00 87.31 203 ALA A CA 1
ATOM 1573 C C . ALA A 1 203 ? -8.725 -5.720 -16.914 1.00 87.31 203 ALA A C 1
ATOM 1575 O O . ALA A 1 203 ? -8.579 -6.517 -17.836 1.00 87.31 203 ALA A O 1
ATOM 1576 N N . ASP A 1 204 ? -7.807 -5.548 -15.956 1.00 85.19 204 ASP A N 1
ATOM 1577 C CA . ASP A 1 204 ? -6.489 -6.195 -15.950 1.00 85.19 204 ASP A CA 1
ATOM 1578 C C . ASP A 1 204 ? -6.466 -7.465 -15.063 1.00 85.19 204 ASP A C 1
ATOM 1580 O O . ASP A 1 204 ? -5.427 -8.108 -14.944 1.00 85.19 204 ASP A O 1
ATOM 1584 N N . GLU A 1 205 ? -7.587 -7.845 -14.426 1.00 80.12 205 GLU A N 1
ATOM 1585 C CA . GLU A 1 205 ? -7.670 -8.993 -13.494 1.00 80.12 205 GLU A CA 1
ATOM 1586 C C . GLU A 1 205 ? -7.387 -10.349 -14.169 1.00 80.12 205 GLU A C 1
ATOM 1588 O O . GLU A 1 205 ? -6.919 -11.276 -13.512 1.00 80.12 205 GLU A O 1
ATOM 1593 N N . ALA A 1 206 ? -7.655 -10.471 -15.473 1.00 66.38 206 ALA A N 1
ATOM 1594 C CA . ALA A 1 206 ? -7.582 -11.729 -16.225 1.00 66.38 206 ALA A CA 1
ATOM 1595 C C . ALA A 1 206 ? -6.261 -11.955 -16.996 1.00 66.38 206 ALA A C 1
ATOM 1597 O O . ALA A 1 206 ? -6.154 -12.941 -17.729 1.00 66.38 206 ALA A O 1
ATOM 1598 N N . THR A 1 207 ? -5.289 -11.050 -16.863 1.00 54.69 207 THR A N 1
ATOM 1599 C CA . THR A 1 207 ? -3.968 -11.091 -17.530 1.00 54.69 207 THR A CA 1
ATOM 1600 C C . THR A 1 207 ? -2.852 -11.425 -16.559 1.00 54.69 207 THR A C 1
ATOM 1602 O O . THR A 1 207 ? -1.987 -12.242 -16.941 1.00 54.69 207 THR A O 1
#

Secondary structure (DSSP, 8-state):
--HHHHHHTT--TT-TTGGGS-SSSSS--HHHHHHHT--TT-TT-PPPP----SSPPPP-TT-S----S-GGGGSPPPEEE--TTT-TT----S--S-GGG-EE-TTS-EEE-PPTTSSS--EEEEEE---TTS--EEEEEEEESSEEEEEEETEEE-TTT-BTTEEEEEE-TTS-SEEEEEEEE-TTSSS---EEEEEEEGGGTT-

Foldseek 3Di:
DDPVLCVVQVHDPVDPCQQQDQQCPLPDGVVLCVVQVFHSNDSVGDRDPDPPDDPDDDQALADPPCPDLFSVVSKDAWFFAADVVFEVQHPPDPGQPVSVVFPADPVGAGQFADHGHDPTGQKTKIWRQYDQPPDFAKKKKAKWFDFDKDWDFQWDWPVVPADVRITIIGGHCVSPITMIMTNGFPPVVPSRGIDPIGIHGPVPPVD